Protein AF-A0AAD6VLK0-F1 (afdb_monomer_lite)

Structure (mmCIF, N/CA/C/O backbone):
data_AF-A0AAD6VLK0-F1
#
_entry.id   AF-A0AAD6VLK0-F1
#
loop_
_atom_site.group_PDB
_atom_site.id
_atom_site.type_symbol
_atom_site.label_atom_id
_atom_site.label_alt_id
_atom_site.label_comp_id
_atom_site.label_asym_id
_atom_site.label_entity_id
_atom_site.label_seq_id
_atom_site.pdbx_PDB_ins_code
_atom_site.Cartn_x
_atom_site.Cartn_y
_atom_site.Cartn_z
_atom_site.occupancy
_atom_site.B_iso_or_equiv
_atom_site.auth_seq_id
_atom_site.auth_comp_id
_atom_site.auth_asym_id
_atom_site.auth_atom_id
_atom_site.pdbx_PDB_model_num
ATOM 1 N N . ASP A 1 1 ? -0.299 6.971 1.013 1.00 59.19 1 ASP A N 1
ATOM 2 C CA . ASP A 1 1 ? -1.157 6.509 -0.085 1.00 59.19 1 ASP A CA 1
ATOM 3 C C . ASP A 1 1 ? -1.506 5.045 0.160 1.00 59.19 1 ASP A C 1
ATOM 5 O O . ASP A 1 1 ? -0.598 4.262 0.417 1.00 59.19 1 ASP A O 1
ATOM 9 N N . VAL A 1 2 ? -2.797 4.716 0.230 1.00 64.12 2 VAL A N 1
ATOM 10 C CA . VAL A 1 2 ? -3.301 3.366 0.580 1.00 64.12 2 VAL A CA 1
ATOM 11 C C . VAL A 1 2 ? -4.535 3.027 -0.259 1.00 64.12 2 VAL A C 1
ATOM 13 O O . VAL A 1 2 ? -4.666 1.903 -0.732 1.00 64.12 2 VAL A O 1
ATOM 16 N N . GLY A 1 3 ? -5.416 4.009 -0.479 1.00 61.22 3 GLY A N 1
ATOM 17 C CA . GLY A 1 3 ? -6.539 3.908 -1.407 1.00 61.22 3 GLY A CA 1
ATOM 18 C C . GLY A 1 3 ? -6.078 4.263 -2.815 1.00 61.22 3 GLY A C 1
ATOM 19 O O . GLY A 1 3 ? -5.785 5.419 -3.090 1.00 61.22 3 GLY A O 1
ATOM 20 N N . GLY A 1 4 ? -5.966 3.268 -3.693 1.00 69.12 4 GLY A N 1
ATOM 21 C CA . GLY A 1 4 ? -5.560 3.497 -5.079 1.00 69.12 4 GLY A CA 1
ATOM 22 C C . GLY A 1 4 ? -6.490 4.442 -5.848 1.00 69.12 4 GLY A C 1
ATOM 23 O O . GLY A 1 4 ? -7.633 4.655 -5.458 1.00 69.12 4 GLY A O 1
ATOM 24 N N . GLY A 1 5 ? -6.001 4.981 -6.971 1.00 68.81 5 GLY A N 1
ATOM 25 C CA . GLY A 1 5 ? -6.815 5.763 -7.919 1.00 68.81 5 GLY A CA 1
ATOM 26 C C . GLY A 1 5 ? -6.301 7.170 -8.242 1.00 68.81 5 GLY A C 1
ATOM 27 O O . GLY A 1 5 ? -6.804 7.790 -9.167 1.00 68.81 5 GLY A O 1
ATOM 28 N N . SER A 1 6 ? -5.273 7.647 -7.538 1.00 73.56 6 SER A N 1
ATOM 29 C CA . SER A 1 6 ? -4.675 8.987 -7.715 1.00 73.56 6 SER A CA 1
ATOM 30 C C . SER A 1 6 ? -3.600 9.048 -8.826 1.00 73.56 6 SER A C 1
ATOM 32 O O . SER A 1 6 ? -2.875 10.030 -8.962 1.00 73.56 6 SER A O 1
ATOM 34 N N . ILE A 1 7 ? -3.421 7.964 -9.594 1.00 78.50 7 ILE A N 1
ATOM 35 C CA . ILE A 1 7 ? -2.298 7.764 -10.530 1.00 78.50 7 ILE A CA 1
ATOM 36 C C . ILE A 1 7 ? -2.826 7.269 -11.880 1.00 78.50 7 ILE A C 1
ATOM 38 O O . ILE A 1 7 ? -3.752 6.460 -11.925 1.00 78.50 7 ILE A O 1
ATOM 42 N N . ALA A 1 8 ? -2.224 7.735 -12.978 1.00 79.81 8 ALA A N 1
ATOM 43 C CA . ALA A 1 8 ? -2.592 7.330 -14.332 1.00 79.81 8 ALA A CA 1
ATOM 44 C C . ALA A 1 8 ? -2.345 5.829 -14.578 1.00 79.81 8 ALA A C 1
ATOM 46 O O . ALA A 1 8 ? -1.365 5.250 -14.102 1.00 79.81 8 ALA A O 1
ATOM 47 N N . ASN A 1 9 ? -3.231 5.193 -15.350 1.00 78.50 9 ASN A N 1
ATOM 48 C CA . ASN A 1 9 ? -3.216 3.741 -15.581 1.00 78.50 9 ASN A CA 1
ATOM 49 C C . ASN A 1 9 ? -1.932 3.225 -16.260 1.00 78.50 9 ASN A C 1
ATOM 51 O O . ASN A 1 9 ? -1.599 2.050 -16.129 1.00 78.50 9 ASN A O 1
ATOM 55 N N . ASP A 1 10 ? -1.216 4.088 -16.978 1.00 80.38 10 ASP A N 1
ATOM 56 C CA . ASP A 1 10 ? 0.037 3.798 -17.683 1.00 80.38 10 ASP A CA 1
ATOM 57 C C . ASP A 1 10 ? 1.284 3.870 -16.782 1.00 80.38 10 ASP A C 1
ATOM 59 O O . ASP A 1 10 ? 2.387 3.499 -17.197 1.00 80.38 10 ASP A O 1
ATOM 63 N N . THR A 1 11 ? 1.128 4.306 -15.529 1.00 83.06 11 THR A N 1
ATOM 64 C CA . THR A 1 11 ? 2.259 4.484 -14.619 1.00 83.06 11 THR A CA 1
ATOM 65 C C . THR A 1 11 ? 2.869 3.131 -14.256 1.00 83.06 11 THR A C 1
ATOM 67 O O . THR A 1 11 ? 2.203 2.217 -13.758 1.00 83.06 11 THR A O 1
ATOM 70 N N . ARG A 1 12 ? 4.182 2.989 -14.476 1.00 83.31 12 ARG A N 1
ATOM 71 C CA . ARG A 1 12 ? 4.892 1.722 -14.241 1.00 83.31 12 ARG A CA 1
ATOM 72 C C . ARG A 1 12 ? 5.033 1.343 -12.776 1.00 83.31 12 ARG A C 1
ATOM 74 O O . ARG A 1 12 ? 5.060 0.146 -12.516 1.00 83.31 12 ARG A O 1
ATOM 81 N N . TYR A 1 13 ? 5.108 2.305 -11.860 1.00 87.62 13 TYR A N 1
ATOM 82 C CA . TYR A 1 13 ? 5.289 2.065 -10.428 1.00 87.62 13 TYR A CA 1
ATOM 83 C C . TYR A 1 13 ? 4.405 3.000 -9.605 1.00 87.62 13 TYR A C 1
ATOM 85 O O . TYR A 1 13 ? 4.241 4.167 -9.944 1.00 87.62 13 TYR A O 1
ATOM 93 N N . SER A 1 14 ? 3.806 2.485 -8.540 1.00 88.44 14 SER A N 1
ATOM 94 C CA . SER A 1 14 ? 2.866 3.216 -7.700 1.00 88.44 14 SER A CA 1
ATOM 95 C C . SER A 1 14 ? 2.881 2.678 -6.277 1.00 88.44 14 SER A C 1
ATOM 97 O O . SER A 1 14 ? 2.787 1.469 -6.061 1.00 88.44 14 SER A O 1
ATOM 99 N N . LEU A 1 15 ? 2.879 3.592 -5.302 1.00 88.00 15 LEU A N 1
ATOM 100 C CA . LEU A 1 15 ? 2.797 3.256 -3.878 1.00 88.00 15 LEU A CA 1
ATOM 101 C C . LEU A 1 15 ? 1.581 2.394 -3.538 1.00 88.00 15 LEU A C 1
ATOM 103 O O . LEU A 1 15 ? 1.663 1.539 -2.663 1.00 88.00 15 LEU A O 1
ATOM 107 N N . THR A 1 16 ? 0.480 2.574 -4.265 1.00 86.88 16 THR A N 1
ATOM 108 C CA . THR A 1 16 ? -0.787 1.849 -4.078 1.00 86.88 16 THR A CA 1
ATOM 109 C C . THR A 1 16 ? -0.667 0.354 -4.383 1.00 86.88 16 THR A C 1
ATOM 111 O O . THR A 1 16 ? -1.455 -0.453 -3.889 1.00 86.88 16 THR A O 1
ATOM 114 N N . ARG A 1 17 ? 0.349 -0.052 -5.154 1.00 88.31 17 ARG A N 1
ATOM 115 C CA . ARG A 1 17 ? 0.564 -1.459 -5.508 1.00 88.31 17 ARG A C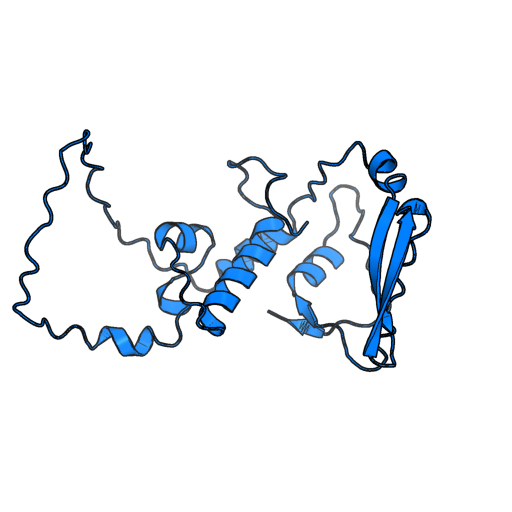A 1
ATOM 116 C C . ARG A 1 17 ? 1.147 -2.277 -4.364 1.00 88.31 17 ARG A C 1
ATOM 118 O O . ARG A 1 17 ? 0.912 -3.480 -4.324 1.00 88.31 17 ARG A O 1
ATOM 125 N N . ILE A 1 18 ? 1.849 -1.642 -3.425 1.00 89.69 18 ILE A N 1
ATOM 126 C CA . ILE A 1 18 ? 2.388 -2.304 -2.231 1.00 89.69 18 ILE A CA 1
ATOM 127 C C . ILE A 1 18 ? 1.251 -2.865 -1.356 1.00 89.69 18 ILE A C 1
ATOM 129 O O . ILE A 1 18 ? 1.207 -4.084 -1.172 1.00 89.69 18 ILE A O 1
ATOM 133 N N . PRO A 1 19 ? 0.294 -2.050 -0.853 1.00 88.81 19 PRO A N 1
ATOM 134 C CA . PRO A 1 19 ? -0.807 -2.573 -0.052 1.00 88.81 19 PRO A CA 1
ATOM 135 C C . PRO A 1 19 ? -1.715 -3.499 -0.867 1.00 88.81 19 PRO A C 1
ATOM 137 O O . PRO A 1 19 ? -2.233 -4.461 -0.312 1.00 88.81 19 PRO A O 1
ATOM 140 N N . LEU A 1 20 ? -1.854 -3.286 -2.181 1.00 89.62 20 LEU A N 1
ATOM 141 C CA . LEU A 1 20 ? -2.594 -4.203 -3.050 1.00 89.62 20 LEU A CA 1
ATOM 142 C C . LEU A 1 20 ? -1.953 -5.600 -3.091 1.00 89.62 20 LEU A C 1
ATOM 144 O O . LEU A 1 20 ? -2.645 -6.599 -2.903 1.00 89.62 20 LEU A O 1
ATOM 148 N N . ARG A 1 21 ? -0.632 -5.691 -3.303 1.00 88.75 21 ARG A N 1
ATOM 149 C CA . ARG A 1 21 ? 0.098 -6.972 -3.285 1.00 88.75 21 ARG A CA 1
ATOM 150 C C . ARG A 1 21 ? -0.013 -7.674 -1.938 1.00 88.75 21 ARG A C 1
ATOM 152 O O . ARG A 1 21 ? -0.116 -8.901 -1.911 1.00 88.75 21 ARG A O 1
ATOM 159 N N . TRP A 1 22 ? 0.025 -6.909 -0.851 1.00 88.06 22 TRP A N 1
ATOM 160 C CA . TRP A 1 22 ? -0.139 -7.436 0.498 1.00 88.06 22 TRP A CA 1
ATOM 161 C C . TRP A 1 22 ? -1.561 -7.962 0.727 1.00 88.06 22 TRP A C 1
ATOM 163 O O . TRP A 1 22 ? -1.731 -9.117 1.100 1.00 88.06 22 TRP A O 1
ATOM 173 N N . MET A 1 23 ? -2.586 -7.178 0.389 1.00 90.12 23 MET A N 1
ATOM 174 C CA . MET A 1 23 ? -3.992 -7.574 0.509 1.00 90.12 23 MET A CA 1
ATOM 175 C C . MET A 1 23 ? -4.284 -8.870 -0.252 1.00 90.12 23 MET A C 1
ATOM 177 O O . MET A 1 23 ? -4.923 -9.765 0.287 1.00 90.12 23 MET A O 1
ATOM 181 N N . VAL A 1 24 ? -3.778 -9.001 -1.482 1.00 89.38 24 VAL A N 1
ATOM 182 C CA . VAL A 1 24 ? -3.952 -10.222 -2.281 1.00 89.38 24 VAL A CA 1
ATOM 183 C C . VAL A 1 24 ? -3.366 -11.441 -1.560 1.00 89.38 24 VAL A C 1
ATOM 185 O O . VAL A 1 24 ? -4.030 -12.471 -1.493 1.00 89.38 24 VAL A O 1
ATOM 188 N N . ARG A 1 25 ? -2.166 -11.333 -0.967 1.00 86.19 25 ARG A N 1
ATOM 189 C CA . ARG A 1 25 ? -1.590 -12.416 -0.147 1.00 86.19 25 ARG A CA 1
ATOM 190 C C . ARG A 1 25 ? -2.489 -12.767 1.032 1.00 86.19 25 ARG A C 1
ATOM 192 O O . ARG A 1 25 ? -2.717 -13.945 1.280 1.00 86.19 25 ARG A O 1
ATOM 199 N N . GLU A 1 26 ? -2.984 -11.765 1.748 1.00 87.62 26 GLU A N 1
ATOM 200 C CA . GLU A 1 26 ? -3.838 -11.992 2.913 1.00 87.62 26 GLU A CA 1
ATOM 201 C C . GLU A 1 26 ? -5.172 -12.637 2.527 1.00 87.62 26 GLU A C 1
ATOM 203 O O . GLU A 1 26 ? -5.633 -13.521 3.240 1.00 87.62 26 GLU A O 1
ATOM 208 N N . CYS A 1 27 ? -5.745 -12.314 1.362 1.00 89.56 27 CYS A N 1
ATOM 209 C CA . CYS A 1 27 ? -6.922 -13.018 0.848 1.00 89.56 27 CYS A CA 1
ATOM 210 C C . CYS A 1 27 ? -6.666 -14.521 0.648 1.00 89.56 27 CYS A C 1
ATOM 212 O O . CYS A 1 27 ? -7.522 -15.333 0.992 1.00 89.56 27 CYS A O 1
ATOM 214 N N . PHE A 1 28 ? -5.489 -14.897 0.135 1.00 86.81 28 PHE A N 1
ATOM 215 C CA . PHE A 1 28 ? -5.117 -16.307 -0.016 1.00 86.81 28 PHE A CA 1
ATOM 216 C C . PHE A 1 28 ? -4.812 -16.986 1.324 1.00 86.81 28 PHE A C 1
ATOM 218 O O . PHE A 1 28 ? -5.203 -18.134 1.520 1.00 86.81 28 PHE A O 1
ATOM 225 N N . LYS A 1 29 ? -4.146 -16.295 2.260 1.00 85.38 29 LYS A N 1
ATOM 226 C CA . LYS A 1 29 ? -3.853 -16.832 3.603 1.00 85.38 29 LYS A CA 1
ATOM 227 C C . LYS A 1 29 ? -5.113 -17.032 4.444 1.00 85.38 29 LYS A C 1
ATOM 229 O O . LYS A 1 29 ? -5.193 -18.004 5.185 1.00 85.38 29 LYS A O 1
ATOM 234 N N . ALA A 1 30 ? -6.069 -16.113 4.338 1.00 87.25 30 ALA A N 1
ATOM 235 C CA . ALA A 1 30 ? -7.330 -16.145 5.073 1.00 87.25 30 ALA A CA 1
ATOM 236 C C . ALA A 1 30 ? -8.424 -16.972 4.373 1.00 87.25 30 ALA A C 1
ATOM 238 O O . ALA A 1 30 ? -9.552 -16.991 4.856 1.00 87.25 30 ALA A O 1
ATOM 239 N N . ASP A 1 31 ? -8.102 -17.620 3.246 1.00 85.19 31 ASP A N 1
ATOM 240 C CA . ASP A 1 31 ? -9.015 -18.436 2.436 1.00 85.19 31 ASP A CA 1
ATOM 241 C C . ASP A 1 31 ? -10.374 -17.758 2.184 1.00 85.19 31 ASP A C 1
ATOM 243 O O . ASP A 1 31 ? -11.448 -18.307 2.423 1.00 85.19 31 ASP A O 1
ATOM 247 N N . THR A 1 32 ? -10.339 -16.505 1.719 1.00 87.25 32 THR A N 1
ATOM 248 C CA . THR A 1 32 ? -11.554 -15.683 1.578 1.00 87.25 32 THR A CA 1
ATOM 249 C C . THR A 1 32 ? -12.475 -16.124 0.435 1.00 87.25 32 THR A C 1
ATOM 251 O O . THR A 1 32 ? -13.560 -15.566 0.276 1.00 87.25 32 THR A O 1
ATOM 254 N N . GLY A 1 33 ? -12.046 -17.073 -0.404 1.00 86.50 33 GLY A N 1
ATOM 255 C CA . GLY A 1 33 ? -12.774 -17.515 -1.599 1.00 86.50 33 GLY A CA 1
ATOM 256 C C . GLY A 1 33 ? -12.807 -16.494 -2.747 1.00 86.50 33 GLY A C 1
ATOM 257 O O . GLY A 1 33 ? -13.486 -16.720 -3.749 1.00 86.50 33 GLY A O 1
ATOM 258 N N . ILE A 1 34 ? -12.085 -15.372 -2.635 1.00 87.38 34 ILE A N 1
ATOM 259 C CA . ILE A 1 34 ? -12.006 -14.358 -3.694 1.00 87.38 34 ILE A CA 1
ATOM 260 C C . ILE A 1 34 ? -11.175 -14.902 -4.861 1.00 87.38 34 ILE A C 1
ATOM 262 O O . ILE A 1 34 ? -10.017 -15.286 -4.700 1.00 87.38 34 ILE A O 1
ATOM 266 N N . MET A 1 35 ? -11.757 -14.892 -6.060 1.00 86.69 35 MET A N 1
ATOM 267 C CA . MET A 1 35 ? -11.079 -15.311 -7.285 1.00 86.69 35 MET A CA 1
ATOM 268 C C . MET A 1 35 ? -10.373 -14.124 -7.946 1.00 86.69 35 MET A C 1
ATOM 270 O O . MET A 1 35 ? -10.982 -13.081 -8.183 1.00 86.69 35 MET A O 1
ATOM 274 N N . PHE A 1 36 ? -9.099 -14.300 -8.294 1.00 87.38 36 PHE A N 1
ATOM 275 C CA . PHE A 1 36 ? -8.294 -13.291 -8.983 1.00 87.38 36 PHE A CA 1
ATOM 276 C C . PHE A 1 36 ? -7.975 -13.718 -10.416 1.00 87.38 36 PHE A C 1
ATOM 278 O O . PHE A 1 36 ? -7.770 -14.898 -10.700 1.00 87.38 36 PHE A O 1
ATOM 285 N N . ASP A 1 37 ? -7.884 -12.742 -11.319 1.00 87.75 37 ASP A N 1
ATOM 286 C CA . ASP A 1 37 ? -7.388 -12.967 -12.676 1.00 87.75 37 ASP A CA 1
ATOM 287 C C . ASP A 1 37 ? -5.886 -13.295 -12.634 1.00 87.75 37 ASP A C 1
ATOM 289 O O . ASP A 1 37 ? -5.057 -12.448 -12.280 1.00 87.75 37 ASP A O 1
ATOM 293 N N . ALA A 1 38 ? -5.536 -14.527 -13.014 1.00 83.75 38 ALA A N 1
ATOM 294 C CA . ALA A 1 38 ? -4.162 -15.018 -13.029 1.00 83.75 38 ALA A CA 1
ATOM 295 C C . ALA A 1 38 ? -3.232 -14.140 -13.878 1.00 83.75 38 ALA A C 1
ATOM 297 O O . A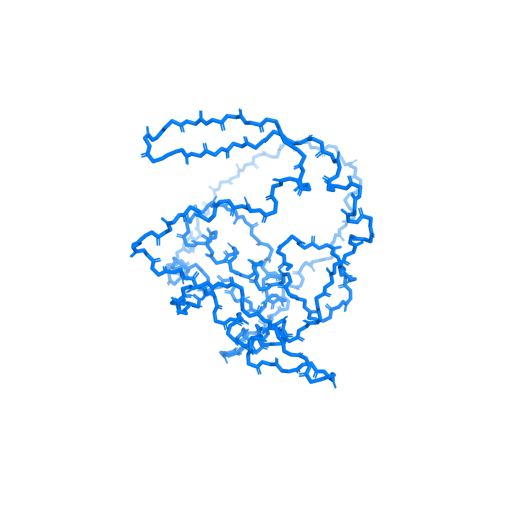LA A 1 38 ? -2.093 -13.892 -13.480 1.00 83.75 38 ALA A O 1
ATOM 298 N N . ALA A 1 39 ? -3.711 -13.605 -15.008 1.00 84.06 39 ALA A N 1
ATOM 299 C CA . ALA A 1 39 ? -2.896 -12.755 -15.872 1.00 84.06 39 ALA A CA 1
ATOM 300 C C . ALA A 1 39 ? -2.481 -11.460 -15.158 1.00 84.06 39 ALA A C 1
ATOM 302 O O . ALA A 1 39 ? -1.329 -11.031 -15.270 1.00 84.06 39 ALA A O 1
ATOM 303 N N . ARG A 1 40 ? -3.390 -10.879 -14.367 1.00 84.56 40 ARG A N 1
ATOM 304 C CA . ARG A 1 40 ? -3.140 -9.659 -13.584 1.00 84.56 40 ARG A CA 1
ATOM 305 C C . ARG A 1 40 ? -2.261 -9.910 -12.360 1.00 84.56 40 ARG A C 1
ATOM 307 O O . ARG A 1 40 ? -1.513 -9.022 -11.953 1.00 84.56 40 ARG A O 1
ATOM 314 N N . LEU A 1 41 ? -2.288 -11.116 -11.791 1.00 84.88 41 LEU A N 1
ATOM 315 C CA . LEU A 1 41 ? -1.374 -11.489 -10.706 1.00 84.88 41 LEU A CA 1
ATOM 316 C C . LEU A 1 41 ? 0.091 -11.460 -11.166 1.00 84.88 41 LEU A C 1
ATOM 318 O O . LEU A 1 41 ? 0.939 -10.898 -10.468 1.00 84.88 41 LEU A O 1
ATOM 322 N N . PHE A 1 42 ? 0.384 -11.946 -12.374 1.00 83.12 42 PHE A N 1
ATOM 323 C CA . PHE A 1 42 ? 1.738 -11.866 -12.934 1.00 83.12 42 PHE A CA 1
ATOM 324 C C . PHE A 1 42 ? 2.220 -10.420 -13.110 1.00 83.12 42 PHE A C 1
ATOM 326 O O . PHE A 1 42 ? 3.379 -10.100 -12.825 1.00 83.12 42 PHE A O 1
ATOM 333 N N . GLU A 1 43 ? 1.329 -9.510 -13.507 1.00 81.75 43 GLU A N 1
ATOM 334 C CA . GLU A 1 43 ? 1.640 -8.078 -13.619 1.00 81.75 43 GLU A CA 1
ATOM 335 C C . GLU A 1 43 ? 2.002 -7.474 -12.259 1.00 81.75 43 GLU A C 1
ATOM 337 O O . GLU A 1 43 ? 2.988 -6.738 -12.145 1.00 81.75 43 GLU A O 1
ATOM 342 N N . LEU A 1 44 ? 1.318 -7.904 -11.197 1.00 80.31 44 LEU A N 1
ATOM 343 C CA . LEU A 1 44 ? 1.670 -7.580 -9.814 1.00 80.31 44 LEU A CA 1
ATOM 344 C C . LEU A 1 44 ? 2.963 -8.264 -9.334 1.00 80.31 44 LEU A C 1
ATOM 346 O O . LEU A 1 44 ? 3.428 -7.968 -8.241 1.00 80.31 44 LEU A O 1
ATOM 350 N N . GLY A 1 45 ? 3.597 -9.124 -10.136 1.00 78.94 45 GLY A N 1
ATOM 351 C CA . GLY A 1 45 ? 4.805 -9.861 -9.747 1.00 78.94 45 GLY A CA 1
ATOM 352 C C . GLY A 1 45 ? 4.514 -11.065 -8.861 1.00 78.94 45 GLY A C 1
ATOM 353 O O . GLY A 1 45 ? 5.366 -11.455 -8.071 1.00 78.94 45 GLY A O 1
ATOM 354 N N . ARG A 1 46 ? 3.308 -11.629 -8.973 1.00 77.31 46 ARG A N 1
ATOM 355 C CA . ARG A 1 46 ? 2.871 -12.817 -8.245 1.00 77.31 46 ARG A CA 1
ATOM 356 C C . ARG A 1 46 ? 2.651 -13.987 -9.181 1.00 77.31 46 ARG A C 1
ATOM 358 O O . ARG A 1 46 ? 1.979 -13.842 -10.196 1.00 77.31 46 ARG A O 1
ATOM 365 N N . ASP A 1 47 ? 3.153 -15.149 -8.783 1.00 80.81 47 ASP A N 1
ATOM 366 C CA . ASP A 1 47 ? 2.778 -16.412 -9.404 1.00 80.81 47 ASP A CA 1
ATOM 367 C C . ASP A 1 47 ? 1.577 -17.009 -8.643 1.00 80.81 47 ASP A C 1
ATOM 369 O O . ASP A 1 47 ? 1.716 -17.295 -7.445 1.00 80.81 47 ASP A O 1
ATOM 373 N N . PRO A 1 48 ? 0.408 -17.208 -9.286 1.00 77.19 48 PRO A N 1
ATOM 374 C CA . PRO A 1 48 ? -0.746 -17.853 -8.656 1.00 77.19 48 PRO A CA 1
ATOM 375 C C . PRO A 1 48 ? -0.415 -19.233 -8.070 1.00 77.19 48 PRO A C 1
ATOM 377 O O . PRO A 1 48 ? -0.992 -19.611 -7.051 1.00 77.19 48 PRO A O 1
ATOM 380 N N . ALA A 1 49 ? 0.545 -19.961 -8.652 1.00 71.19 49 ALA A N 1
ATOM 381 C CA . ALA A 1 49 ? 0.955 -21.275 -8.159 1.00 71.19 49 ALA A CA 1
ATOM 382 C C . ALA A 1 49 ? 1.694 -21.212 -6.809 1.00 71.19 49 ALA A C 1
ATOM 384 O O . ALA A 1 49 ? 1.673 -22.180 -6.055 1.00 71.19 49 ALA A O 1
ATOM 385 N N . THR A 1 50 ? 2.320 -20.074 -6.488 1.00 72.44 50 THR A N 1
ATOM 386 C CA . THR A 1 50 ? 3.055 -19.864 -5.224 1.00 72.44 50 THR A CA 1
ATOM 387 C C . THR A 1 50 ? 2.198 -19.271 -4.108 1.00 72.44 50 THR A C 1
ATOM 389 O O . THR A 1 50 ? 2.571 -19.341 -2.941 1.00 72.44 50 THR A O 1
ATOM 392 N N . LEU A 1 51 ? 1.057 -18.669 -4.455 1.00 73.56 51 LEU A N 1
ATOM 393 C CA . LEU A 1 51 ? 0.189 -17.956 -3.515 1.00 73.56 51 LEU A CA 1
ATOM 394 C C . LEU A 1 51 ? -0.743 -18.879 -2.727 1.00 73.56 51 LEU A C 1
ATOM 396 O O . LEU A 1 51 ? -1.073 -18.576 -1.583 1.00 73.56 51 LEU A O 1
ATOM 400 N N . HIS A 1 52 ? -1.156 -19.999 -3.317 1.00 65.75 52 HIS A N 1
ATOM 401 C CA . HIS A 1 52 ? -1.975 -20.985 -2.628 1.00 65.75 52 HIS A CA 1
ATOM 402 C C . HIS A 1 52 ? -1.092 -22.047 -1.962 1.00 65.75 52 HIS A C 1
A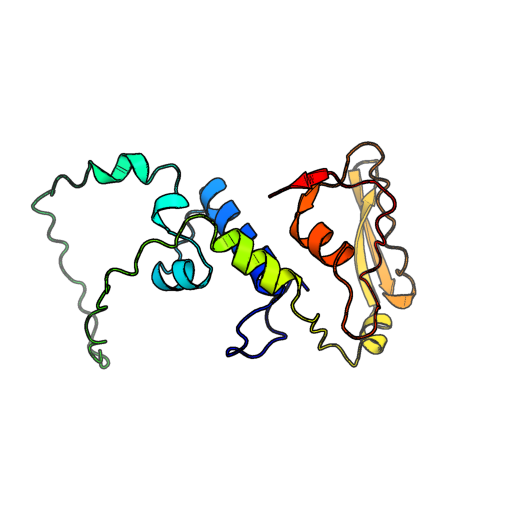TOM 404 O O . HIS A 1 52 ? -0.493 -22.854 -2.678 1.00 65.75 52 HIS A O 1
ATOM 410 N N . PRO A 1 53 ? -1.083 -22.164 -0.620 1.00 57.69 53 PRO A N 1
ATOM 411 C CA . PRO A 1 53 ? -0.392 -23.266 0.054 1.00 57.69 53 PRO A CA 1
ATOM 412 C C . PRO A 1 53 ? -0.932 -24.645 -0.380 1.00 57.69 53 PRO A C 1
ATOM 414 O O . PRO A 1 53 ? -0.203 -25.631 -0.377 1.00 57.69 53 PRO A O 1
ATOM 417 N N . ALA A 1 54 ? -2.186 -24.711 -0.845 1.00 52.00 54 ALA A N 1
ATOM 418 C CA . ALA A 1 54 ? -2.824 -25.929 -1.342 1.00 52.00 54 ALA A CA 1
ATOM 419 C C . ALA A 1 54 ? -2.495 -26.290 -2.809 1.00 52.00 54 ALA A C 1
ATOM 421 O O . ALA A 1 54 ? -2.726 -27.429 -3.219 1.00 52.00 54 ALA A O 1
ATOM 422 N N . ALA A 1 55 ? -1.948 -25.372 -3.618 1.00 47.88 55 ALA A N 1
ATOM 423 C CA . ALA A 1 55 ? -1.687 -25.641 -5.040 1.00 47.88 55 ALA A CA 1
ATOM 424 C C . ALA A 1 55 ? -0.578 -26.688 -5.258 1.00 47.88 55 ALA A C 1
ATOM 426 O O . ALA A 1 55 ? -0.596 -27.395 -6.266 1.00 47.88 55 ALA A O 1
ATOM 427 N N . ALA A 1 56 ? 0.313 -26.877 -4.277 1.00 44.44 56 ALA A N 1
ATOM 428 C CA . ALA A 1 56 ? 1.294 -27.964 -4.281 1.00 44.44 56 ALA A CA 1
ATOM 429 C C . ALA A 1 56 ? 0.647 -29.365 -4.199 1.00 44.44 56 ALA A C 1
ATOM 431 O O . ALA A 1 56 ? 1.238 -30.340 -4.655 1.00 44.44 56 ALA A O 1
ATOM 432 N N . HIS A 1 57 ? -0.582 -29.478 -3.679 1.00 40.09 57 HIS A N 1
ATOM 433 C CA . HIS A 1 57 ? -1.289 -30.756 -3.537 1.00 40.09 57 HIS A CA 1
ATOM 434 C C . HIS A 1 57 ? -2.287 -31.042 -4.673 1.00 40.09 57 HIS A C 1
ATOM 436 O O . HIS A 1 57 ? -2.631 -32.201 -4.915 1.00 40.09 57 HIS A O 1
ATOM 442 N N . THR A 1 58 ? -2.724 -30.022 -5.419 1.00 41.78 58 THR A N 1
ATOM 443 C CA . THR A 1 58 ? -3.750 -30.176 -6.472 1.00 41.78 58 THR A CA 1
ATOM 444 C C . THR A 1 58 ? -3.167 -30.415 -7.870 1.00 41.78 58 THR A C 1
ATOM 446 O O . THR A 1 58 ? -3.900 -30.799 -8.779 1.00 41.78 58 THR A O 1
ATOM 449 N N . ALA A 1 59 ? -1.844 -30.334 -8.050 1.00 39.75 59 ALA A N 1
ATOM 450 C CA . ALA A 1 59 ? -1.191 -30.760 -9.296 1.00 39.75 59 ALA A CA 1
ATOM 451 C C . ALA A 1 59 ? -1.315 -32.281 -9.571 1.00 39.75 59 ALA A C 1
ATOM 453 O O . ALA A 1 59 ? -0.986 -32.739 -10.661 1.00 39.75 59 ALA A O 1
ATOM 454 N N . GLY A 1 60 ? -1.824 -33.068 -8.611 1.00 39.34 60 GLY A N 1
ATOM 455 C CA . GLY A 1 60 ? -1.984 -34.523 -8.722 1.00 39.34 60 GLY A CA 1
ATOM 456 C C . GLY A 1 60 ? -3.421 -35.058 -8.715 1.00 39.34 60 GLY A C 1
ATOM 457 O O . GLY A 1 60 ? -3.596 -36.270 -8.586 1.00 39.34 60 GLY A O 1
ATOM 458 N N . ARG A 1 61 ? -4.473 -34.224 -8.807 1.00 37.09 61 ARG A N 1
ATOM 459 C CA . ARG A 1 61 ? -5.857 -34.724 -8.643 1.00 37.09 61 ARG A CA 1
ATOM 460 C C . ARG A 1 61 ? -6.904 -34.145 -9.593 1.00 37.09 61 ARG A C 1
ATOM 462 O O . ARG A 1 61 ? -8.048 -33.946 -9.210 1.00 37.09 61 ARG A O 1
ATOM 469 N N . HIS A 1 62 ? -6.576 -34.030 -10.875 1.00 39.84 62 HIS A N 1
ATOM 470 C CA . HIS A 1 62 ? -7.606 -34.110 -11.914 1.00 39.84 62 HIS A CA 1
ATOM 471 C C . HIS A 1 62 ? -7.707 -35.552 -12.426 1.00 39.84 62 HIS A C 1
ATOM 473 O O . HIS A 1 62 ? -7.256 -35.884 -13.518 1.00 39.84 62 HIS A O 1
ATOM 479 N N . ARG A 1 63 ? -8.333 -36.436 -11.630 1.00 37.66 63 ARG A N 1
ATOM 480 C CA . ARG A 1 63 ? -8.985 -37.613 -12.220 1.00 37.66 63 ARG A CA 1
ATOM 481 C C . ARG A 1 63 ? -10.155 -37.080 -13.032 1.00 37.66 63 ARG A C 1
ATOM 483 O O . ARG A 1 63 ? -11.104 -36.542 -12.470 1.00 37.66 63 ARG A O 1
ATOM 490 N N . ALA A 1 64 ? -10.052 -37.206 -14.349 1.00 37.84 64 ALA A N 1
ATOM 491 C CA . ALA A 1 64 ? -11.139 -36.954 -15.274 1.00 37.84 64 ALA A CA 1
ATOM 492 C C . ALA A 1 64 ? -12.356 -37.803 -14.873 1.00 37.84 64 ALA A C 1
ATOM 494 O O . ALA A 1 64 ? -12.440 -38.985 -15.204 1.00 37.84 64 ALA A O 1
ATOM 495 N N . HIS A 1 65 ? -13.311 -37.208 -14.160 1.00 35.81 65 HIS A N 1
ATOM 496 C CA . HIS A 1 65 ? -14.646 -37.774 -14.078 1.00 35.81 65 HIS A CA 1
ATOM 497 C C . HIS A 1 65 ? -15.332 -37.508 -15.416 1.00 35.81 65 HIS A C 1
ATOM 499 O O . HIS A 1 65 ? -15.881 -36.439 -15.676 1.00 35.81 65 HIS A O 1
ATOM 505 N N . ARG A 1 66 ? -15.241 -38.512 -16.295 1.00 42.78 66 ARG A N 1
ATOM 506 C CA . ARG A 1 66 ? -16.157 -38.686 -17.420 1.00 42.78 66 ARG A CA 1
ATOM 507 C C . ARG A 1 66 ? -17.590 -38.612 -16.890 1.00 42.78 66 ARG A C 1
ATOM 509 O O . ARG A 1 66 ? -17.972 -39.413 -16.046 1.00 42.78 66 ARG A O 1
ATOM 516 N N . GLY A 1 67 ? -18.368 -37.702 -17.467 1.00 45.28 67 GLY A N 1
ATOM 517 C CA . GLY A 1 67 ? -19.821 -37.807 -17.526 1.00 45.28 67 GLY A CA 1
ATOM 518 C C . GLY A 1 67 ? -20.585 -37.151 -16.385 1.00 45.28 67 GLY A C 1
ATOM 519 O O . GLY A 1 67 ? -21.112 -37.851 -15.537 1.00 45.28 67 GLY A O 1
ATOM 520 N N . LEU A 1 68 ? -20.780 -35.833 -16.459 1.00 37.66 68 LEU A N 1
ATOM 521 C CA . LEU A 1 68 ? -22.032 -35.208 -16.025 1.00 37.66 68 LEU A CA 1
ATOM 522 C C . LEU A 1 68 ? -22.423 -34.130 -17.043 1.00 37.66 68 LEU A C 1
ATOM 524 O O . LEU A 1 68 ? -21.901 -33.019 -17.071 1.00 37.66 68 LEU A O 1
ATOM 528 N N . CYS A 1 69 ? -23.330 -34.527 -17.932 1.00 38.22 69 CYS A N 1
ATOM 529 C CA . CYS A 1 69 ? -24.077 -33.660 -18.827 1.00 38.22 69 CYS A CA 1
ATOM 530 C C . CYS A 1 69 ? -25.031 -32.806 -17.983 1.00 38.22 69 CYS A C 1
ATOM 532 O O . CYS A 1 69 ? -26.035 -33.314 -17.487 1.00 38.22 69 CYS A O 1
ATOM 534 N N . MET A 1 70 ? -24.737 -31.514 -17.823 1.00 33.94 70 MET A N 1
ATOM 535 C CA . MET A 1 70 ? -25.757 -30.549 -17.421 1.00 33.94 70 MET A CA 1
ATOM 536 C C . MET A 1 70 ? -26.400 -29.969 -18.677 1.00 33.94 70 MET A C 1
ATOM 538 O O . MET A 1 70 ? -25.754 -29.328 -19.508 1.00 33.94 70 MET A O 1
ATOM 542 N N . LYS A 1 71 ? -27.695 -30.253 -18.822 1.00 32.34 71 LYS A N 1
ATOM 543 C CA . LYS A 1 71 ? -28.561 -29.704 -19.861 1.00 32.34 71 LYS A CA 1
ATOM 544 C C . LYS A 1 71 ? -28.523 -28.172 -19.800 1.00 32.34 71 LYS A C 1
ATOM 546 O O . LYS A 1 71 ? -28.672 -27.581 -18.735 1.00 32.34 71 LYS A O 1
ATOM 551 N N . ARG A 1 72 ? -28.316 -27.550 -20.962 1.00 37.22 72 ARG A N 1
ATOM 552 C CA . ARG A 1 72 ? -28.283 -26.093 -21.164 1.00 37.22 72 ARG A CA 1
ATOM 553 C C . ARG A 1 72 ? -29.596 -25.442 -20.701 1.00 37.22 72 ARG A C 1
ATOM 555 O O . ARG A 1 72 ? -30.647 -25.921 -21.129 1.00 37.22 72 ARG A O 1
ATOM 562 N N . PRO A 1 73 ? -29.584 -24.303 -19.990 1.00 37.66 73 PRO A N 1
ATOM 563 C CA . PRO A 1 73 ? -30.664 -23.343 -20.114 1.00 37.66 73 PRO A CA 1
ATOM 564 C C . PRO A 1 73 ? -30.442 -22.493 -21.372 1.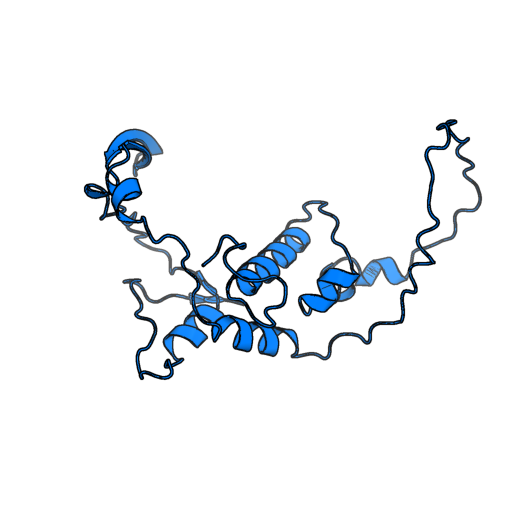00 37.66 73 PRO A C 1
ATOM 566 O O . PRO A 1 73 ? -29.336 -22.057 -21.695 1.00 37.66 73 PRO A O 1
ATOM 569 N N . ILE A 1 74 ? -31.527 -22.317 -22.115 1.00 45.88 74 ILE A N 1
ATOM 570 C CA . ILE A 1 74 ? -31.628 -21.501 -23.319 1.00 45.88 74 ILE A CA 1
ATOM 571 C C . ILE A 1 74 ? -31.528 -20.032 -22.891 1.00 45.88 74 ILE A C 1
ATOM 573 O O . ILE A 1 74 ? -32.485 -19.484 -22.353 1.00 45.88 74 ILE A O 1
ATOM 577 N N . CYS A 1 75 ? -30.394 -19.384 -23.151 1.00 36.69 75 CYS A N 1
ATOM 578 C CA . CYS A 1 75 ? -30.290 -17.926 -23.110 1.00 36.69 75 CYS A CA 1
ATOM 579 C C . CYS A 1 75 ? -30.195 -17.408 -24.548 1.00 36.69 75 CYS A C 1
ATOM 581 O O . CYS A 1 75 ? -29.284 -17.769 -25.294 1.00 36.69 75 CYS A O 1
ATOM 583 N N . ARG A 1 76 ? -31.188 -16.600 -24.944 1.00 38.06 76 ARG A N 1
ATOM 584 C CA . ARG A 1 76 ? -31.288 -15.930 -26.248 1.00 38.06 76 ARG A CA 1
ATOM 585 C C . ARG A 1 76 ? -30.013 -15.142 -26.548 1.00 38.06 76 ARG A C 1
ATOM 587 O O . ARG A 1 76 ? -29.560 -14.350 -25.728 1.00 38.06 76 ARG A O 1
ATOM 594 N N . ALA A 1 77 ? -29.495 -15.342 -27.754 1.00 41.62 77 ALA A N 1
ATOM 595 C CA . ALA A 1 77 ? -28.352 -14.636 -28.304 1.00 41.62 77 ALA A CA 1
ATOM 596 C C . ALA A 1 77 ? -28.562 -13.112 -28.266 1.00 41.62 77 ALA A C 1
ATOM 598 O O . ALA A 1 77 ? -29.391 -12.574 -28.994 1.00 41.62 77 ALA A O 1
ATOM 599 N N . HIS A 1 78 ? -27.788 -12.427 -27.429 1.00 41.41 78 HIS A N 1
ATOM 600 C CA . HIS A 1 78 ? -27.306 -11.080 -27.718 1.00 41.41 78 HIS A CA 1
ATOM 601 C C . HIS A 1 78 ? -25.807 -11.215 -27.976 1.00 41.41 78 HIS A C 1
ATOM 603 O O . HIS A 1 78 ? -25.111 -11.880 -27.211 1.00 41.41 78 HIS A O 1
ATOM 609 N N . GLY A 1 79 ? -25.370 -10.680 -29.118 1.00 38.88 79 GLY A N 1
ATOM 610 C CA . GLY A 1 79 ? -24.084 -10.908 -29.779 1.00 38.88 79 GLY A CA 1
ATOM 611 C C . GLY A 1 79 ? -22.910 -11.246 -28.863 1.00 38.88 79 GLY A C 1
ATOM 612 O O . GLY A 1 79 ? -22.269 -10.365 -28.299 1.00 38.88 79 GLY A O 1
ATOM 613 N N . PHE A 1 80 ? -22.585 -12.537 -28.790 1.00 37.88 80 PHE A N 1
ATOM 614 C CA . PHE A 1 80 ? -21.296 -13.001 -28.305 1.00 37.88 80 PHE A CA 1
ATOM 615 C C . PHE A 1 80 ? -20.293 -12.793 -29.439 1.00 37.88 80 PHE A C 1
ATOM 617 O O . PHE A 1 80 ? -20.195 -13.609 -30.355 1.00 37.88 80 PHE A O 1
ATOM 624 N N . VAL A 1 81 ? -19.579 -11.669 -29.406 1.00 39.38 81 VAL A N 1
ATOM 625 C CA . VAL A 1 81 ? -18.326 -11.547 -30.152 1.00 39.38 81 VAL A CA 1
ATOM 626 C C . VAL A 1 81 ? -17.401 -12.610 -29.560 1.00 39.38 81 VAL A C 1
ATOM 628 O O . VAL A 1 81 ? -17.167 -12.571 -28.348 1.00 39.38 81 VAL A O 1
ATOM 631 N N . PRO A 1 82 ? -16.905 -13.589 -30.335 1.00 36.72 82 PRO A N 1
ATOM 632 C CA . PRO A 1 82 ? -15.948 -14.539 -29.806 1.00 36.72 82 PRO A CA 1
ATOM 633 C C . PRO A 1 82 ? -14.708 -13.736 -29.430 1.00 36.72 82 PRO A C 1
ATOM 635 O O . PRO A 1 82 ? -13.960 -13.282 -30.295 1.00 36.72 82 PRO A O 1
ATOM 638 N N . ARG A 1 83 ? -14.504 -13.515 -28.126 1.00 41.53 83 ARG A N 1
ATOM 639 C CA . ARG A 1 83 ? -13.201 -13.097 -27.627 1.00 41.53 83 ARG A CA 1
ATOM 640 C C . ARG A 1 83 ? -12.280 -14.234 -28.027 1.00 41.53 83 ARG A C 1
ATOM 642 O O . ARG A 1 83 ? -12.401 -15.334 -27.486 1.00 41.53 83 ARG A O 1
ATOM 649 N N . ALA A 1 84 ? -11.478 -13.963 -29.057 1.00 35.94 84 ALA A N 1
ATOM 650 C CA . ALA A 1 84 ? -10.406 -14.815 -29.526 1.00 35.94 84 ALA A CA 1
ATOM 651 C C . ALA A 1 84 ? -9.782 -15.493 -28.314 1.00 35.94 84 ALA A C 1
ATOM 653 O O . ALA A 1 84 ? -9.569 -14.828 -27.292 1.00 35.94 84 ALA A O 1
ATOM 654 N N . ALA A 1 85 ? -9.624 -16.812 -28.436 1.00 38.31 85 ALA A N 1
ATOM 655 C CA . ALA A 1 85 ? -9.032 -17.696 -27.455 1.00 38.31 85 ALA A CA 1
ATOM 656 C C . ALA A 1 85 ? -8.092 -16.917 -26.535 1.00 38.31 85 ALA A C 1
ATOM 658 O O . ALA A 1 85 ? -7.180 -16.242 -27.016 1.00 38.31 85 ALA A O 1
ATOM 659 N N . LEU A 1 86 ? -8.343 -16.979 -25.223 1.00 37.12 86 LEU A N 1
ATOM 660 C CA . LEU A 1 86 ? -7.309 -16.699 -24.238 1.00 37.12 86 LEU A CA 1
ATOM 661 C C . LEU A 1 86 ? -6.141 -17.621 -24.592 1.00 37.12 86 LEU A C 1
ATOM 663 O O . LEU A 1 86 ? -6.075 -18.766 -24.152 1.00 37.12 86 LEU A O 1
ATOM 667 N N . HIS A 1 87 ? -5.255 -17.127 -25.448 1.00 33.59 87 HIS A N 1
ATOM 668 C CA . HIS A 1 87 ? -3.904 -17.601 -25.574 1.00 33.59 87 HIS A CA 1
ATOM 669 C C . HIS A 1 87 ? -3.302 -17.329 -24.200 1.00 33.59 87 HIS A C 1
ATOM 671 O O . HIS A 1 87 ? -2.826 -16.234 -23.904 1.00 33.59 87 HIS A O 1
ATOM 677 N N . CYS A 1 88 ? -3.411 -18.319 -23.314 1.00 36.56 88 CYS A N 1
ATOM 678 C CA . CYS A 1 88 ? -2.447 -18.497 -22.249 1.00 36.56 88 CYS A CA 1
ATOM 679 C C . CYS A 1 88 ? -1.138 -18.857 -22.946 1.00 36.56 88 CYS A C 1
ATOM 681 O O . CYS A 1 88 ? -0.762 -20.024 -23.022 1.00 36.56 88 CYS A O 1
ATOM 683 N N . GLU A 1 89 ? -0.467 -17.846 -23.495 1.00 34.50 89 GLU A N 1
ATOM 684 C CA . GLU A 1 89 ? 0.972 -17.936 -23.665 1.00 34.50 89 GLU A CA 1
ATOM 685 C C . GLU A 1 89 ? 1.540 -18.333 -22.297 1.00 34.50 89 GLU A C 1
ATOM 687 O O . GLU A 1 89 ? 1.111 -17.756 -21.284 1.00 34.50 89 GLU A O 1
ATOM 692 N N . PRO A 1 90 ? 2.441 -19.325 -22.219 1.00 39.69 90 PRO A N 1
ATOM 693 C CA . PRO A 1 90 ? 3.100 -19.673 -20.974 1.00 39.69 90 PRO A CA 1
ATOM 694 C C . PRO A 1 90 ? 3.921 -18.459 -20.536 1.00 39.69 90 PRO A C 1
ATOM 696 O O . PRO A 1 90 ? 5.070 -18.290 -20.932 1.00 39.69 90 PRO A O 1
ATOM 699 N N . ARG A 1 91 ? 3.318 -17.558 -19.751 1.00 53.22 91 ARG A N 1
ATOM 700 C CA . ARG A 1 91 ? 4.060 -16.486 -19.097 1.00 53.22 91 ARG A CA 1
ATOM 701 C C . ARG A 1 91 ? 5.068 -17.182 -18.197 1.00 53.22 91 ARG A C 1
ATOM 703 O O . ARG A 1 91 ? 4.686 -17.910 -17.280 1.00 53.22 91 ARG A O 1
ATOM 710 N N . GLU A 1 92 ? 6.343 -17.007 -18.532 1.00 56.66 92 GLU A N 1
ATOM 711 C CA . GLU A 1 92 ? 7.462 -17.523 -17.759 1.00 56.66 92 GLU A CA 1
ATOM 712 C C . GLU A 1 92 ? 7.242 -17.197 -16.285 1.00 56.66 92 GLU A C 1
ATOM 714 O O . GLU A 1 92 ? 6.840 -16.083 -15.926 1.00 56.66 92 GLU A O 1
ATOM 719 N N . ARG A 1 93 ? 7.465 -18.201 -15.430 1.00 57.44 93 ARG A N 1
ATOM 720 C CA . ARG A 1 93 ? 7.339 -18.024 -13.988 1.00 57.44 93 ARG A CA 1
ATOM 721 C C . ARG A 1 93 ? 8.196 -16.826 -13.579 1.00 57.44 93 ARG A C 1
ATOM 723 O O . ARG A 1 93 ? 9.374 -16.791 -13.944 1.00 57.44 93 ARG A O 1
ATOM 730 N N . PRO A 1 94 ? 7.632 -15.847 -12.852 1.00 60.03 94 PRO A N 1
ATOM 731 C CA . PRO A 1 94 ? 8.398 -14.701 -12.406 1.00 60.03 94 PRO A CA 1
ATOM 732 C C . PRO A 1 94 ? 9.632 -15.185 -11.643 1.00 60.03 94 PRO A C 1
ATOM 734 O O . PRO A 1 94 ? 9.515 -15.993 -10.722 1.00 60.03 94 PRO A O 1
ATOM 737 N N . ALA A 1 95 ? 10.812 -14.713 -12.050 1.00 62.88 95 ALA A N 1
ATOM 738 C CA . ALA A 1 95 ? 12.061 -15.079 -11.398 1.00 62.88 95 ALA A CA 1
ATOM 739 C C . ALA A 1 95 ? 11.995 -14.768 -9.887 1.00 62.88 95 ALA A C 1
ATOM 741 O O . ALA A 1 95 ? 11.424 -13.736 -9.504 1.00 62.88 95 ALA A O 1
ATOM 742 N N . PRO A 1 96 ? 12.579 -15.618 -9.021 1.00 65.25 96 PRO A N 1
ATOM 743 C CA . PRO A 1 96 ? 12.679 -15.320 -7.595 1.00 65.25 96 PRO A CA 1
ATOM 744 C C . PRO A 1 96 ? 13.390 -13.969 -7.412 1.00 65.25 96 PRO A C 1
ATOM 746 O O . PRO A 1 96 ? 14.390 -13.706 -8.079 1.00 65.25 96 PRO A O 1
ATOM 749 N N . GLY A 1 97 ? 12.857 -13.082 -6.566 1.00 71.25 97 GLY A N 1
ATOM 750 C CA . GLY A 1 97 ? 13.394 -11.723 -6.397 1.00 71.25 97 GLY A CA 1
ATOM 751 C C . GLY A 1 97 ? 12.650 -10.613 -7.158 1.00 71.25 97 GLY A C 1
ATOM 752 O O . GLY A 1 97 ? 12.917 -9.426 -6.943 1.00 71.25 97 GLY A O 1
ATOM 753 N N . ILE A 1 98 ? 11.737 -10.947 -8.085 1.00 80.94 98 ILE A N 1
ATOM 754 C CA . ILE A 1 98 ? 11.043 -9.922 -8.891 1.00 80.94 98 ILE A CA 1
ATOM 755 C C . ILE A 1 98 ? 10.099 -9.058 -8.054 1.00 80.94 98 ILE A C 1
ATOM 757 O O . ILE A 1 98 ? 9.867 -7.890 -8.368 1.00 80.94 98 ILE A O 1
ATOM 761 N N . GLU A 1 99 ? 9.537 -9.636 -7.000 1.00 79.38 99 GLU A N 1
ATOM 762 C CA . GLU A 1 99 ? 8.592 -8.963 -6.127 1.00 79.38 99 GLU A CA 1
ATOM 763 C C . GLU A 1 99 ? 9.305 -7.932 -5.264 1.00 79.38 99 GLU A C 1
ATOM 765 O O . GLU A 1 99 ? 8.889 -6.778 -5.253 1.00 79.38 99 GLU A O 1
ATOM 770 N N . GLU A 1 100 ? 10.408 -8.314 -4.616 1.00 83.00 100 GLU A N 1
ATOM 771 C CA . GLU A 1 100 ? 11.249 -7.410 -3.832 1.00 83.00 100 GLU A CA 1
ATOM 772 C C . GLU A 1 100 ? 11.679 -6.210 -4.676 1.00 83.00 100 GLU A C 1
ATOM 774 O O . GLU A 1 100 ? 11.642 -5.065 -4.224 1.00 83.00 100 GLU A O 1
ATOM 779 N N . LYS A 1 101 ? 12.037 -6.465 -5.938 1.00 87.38 101 LYS A N 1
ATOM 780 C CA . LYS A 1 101 ? 12.421 -5.424 -6.888 1.00 87.38 101 LYS A CA 1
ATOM 781 C C . LYS A 1 101 ? 11.251 -4.497 -7.240 1.00 87.38 101 LYS A C 1
ATOM 783 O O . LYS A 1 101 ? 11.437 -3.284 -7.300 1.00 87.38 101 LYS A O 1
ATOM 788 N N . LYS A 1 102 ? 10.044 -5.034 -7.451 1.00 87.25 102 LYS A N 1
ATOM 789 C CA . LYS A 1 102 ? 8.834 -4.226 -7.694 1.00 87.25 102 LYS A CA 1
ATOM 790 C C . LYS A 1 102 ? 8.425 -3.423 -6.457 1.00 87.25 102 LYS A C 1
ATOM 792 O O . LYS A 1 102 ? 8.105 -2.249 -6.591 1.00 87.25 102 LYS A O 1
ATOM 797 N N . ASP A 1 103 ? 8.489 -4.023 -5.271 1.00 88.69 103 ASP A N 1
ATOM 798 C CA . ASP A 1 103 ? 8.268 -3.357 -3.985 1.00 88.69 103 ASP A CA 1
ATOM 799 C C . ASP A 1 103 ? 9.226 -2.191 -3.780 1.00 88.69 103 ASP A C 1
ATOM 801 O O . ASP A 1 103 ? 8.790 -1.124 -3.362 1.00 88.69 103 ASP A O 1
ATOM 805 N N . LEU A 1 104 ? 10.506 -2.374 -4.113 1.00 90.06 104 LEU A N 1
ATOM 806 C CA . LEU A 1 104 ? 11.508 -1.316 -4.055 1.00 90.06 104 LEU A CA 1
ATOM 807 C C . LEU A 1 104 ? 11.141 -0.149 -4.980 1.00 90.06 104 LEU A C 1
ATOM 809 O O . LEU A 1 104 ? 11.099 0.992 -4.530 1.00 90.06 104 LEU A O 1
ATOM 813 N N . TYR A 1 105 ? 10.837 -0.412 -6.254 1.00 90.19 105 TYR A N 1
ATOM 814 C CA . TYR A 1 105 ? 10.479 0.660 -7.190 1.00 90.19 105 TYR A CA 1
ATOM 815 C C . TYR A 1 105 ? 9.168 1.359 -6.823 1.00 90.19 105 TYR A C 1
ATOM 817 O O . TYR A 1 105 ? 9.084 2.582 -6.909 1.00 90.19 105 TYR A O 1
ATOM 825 N N . ASP A 1 106 ? 8.162 0.611 -6.369 1.00 90.12 106 ASP A N 1
ATOM 826 C CA . ASP A 1 106 ? 6.904 1.188 -5.896 1.00 90.12 106 ASP A CA 1
ATOM 827 C C . ASP A 1 106 ? 7.103 1.988 -4.604 1.00 90.12 106 ASP A C 1
ATOM 829 O O . ASP A 1 106 ? 6.452 3.013 -4.413 1.00 90.12 106 ASP A O 1
ATOM 833 N N . ALA A 1 107 ? 8.025 1.567 -3.733 1.00 89.81 107 ALA A N 1
ATOM 834 C CA . ALA A 1 107 ? 8.372 2.297 -2.521 1.00 89.81 107 ALA A CA 1
ATOM 835 C C . ALA A 1 107 ? 9.075 3.613 -2.855 1.00 89.81 107 ALA A C 1
ATOM 837 O O . ALA A 1 107 ? 8.828 4.607 -2.184 1.00 89.81 107 ALA A O 1
ATOM 838 N N . LEU A 1 108 ? 9.895 3.655 -3.903 1.00 88.56 108 LEU A N 1
ATOM 839 C CA . LEU A 1 108 ? 10.565 4.874 -4.365 1.00 88.56 108 LEU A CA 1
ATOM 840 C C . LEU A 1 108 ? 9.661 5.789 -5.205 1.00 88.56 108 LEU A C 1
ATOM 842 O O . LEU A 1 108 ? 10.040 6.925 -5.483 1.00 88.56 108 LEU A O 1
ATOM 846 N N . ALA A 1 109 ? 8.469 5.332 -5.598 1.00 88.00 109 ALA A N 1
ATOM 847 C CA . ALA A 1 109 ? 7.549 6.137 -6.387 1.00 88.00 109 ALA A CA 1
ATOM 848 C C . ALA A 1 109 ? 7.099 7.406 -5.623 1.00 88.00 109 ALA A C 1
ATOM 850 O O . ALA A 1 109 ? 6.961 7.389 -4.387 1.00 88.00 109 ALA A O 1
ATOM 851 N N . PRO A 1 110 ? 6.847 8.518 -6.337 1.00 84.31 110 PRO A N 1
ATOM 852 C CA . PRO A 1 110 ? 6.361 9.741 -5.716 1.00 84.31 110 PRO A CA 1
ATOM 853 C C . PRO A 1 110 ? 4.985 9.527 -5.076 1.00 84.31 110 PRO A C 1
ATOM 855 O O . PRO A 1 110 ? 4.201 8.664 -5.476 1.00 84.31 110 PRO A O 1
ATOM 858 N N . MET A 1 111 ? 4.704 10.312 -4.037 1.00 80.50 111 MET A N 1
ATOM 859 C CA . MET A 1 111 ? 3.405 10.293 -3.372 1.00 80.50 111 MET A CA 1
ATOM 860 C C . MET A 1 111 ? 2.431 11.187 -4.134 1.00 80.50 111 MET A C 1
ATOM 862 O O . MET A 1 111 ? 2.702 12.373 -4.305 1.00 80.50 111 MET A O 1
ATOM 866 N N . TYR A 1 112 ? 1.303 10.623 -4.558 1.00 75.25 112 TYR A N 1
ATOM 867 C CA . TYR A 1 112 ? 0.257 11.352 -5.268 1.00 75.25 112 TYR A CA 1
ATOM 868 C C . TYR A 1 112 ? -0.912 11.633 -4.328 1.00 75.25 112 TYR A C 1
ATOM 870 O O . TYR A 1 112 ? -1.721 10.751 -4.046 1.00 75.25 112 TYR A O 1
ATOM 878 N N . ASP A 1 113 ? -0.997 12.870 -3.845 1.00 72.56 113 ASP A N 1
ATOM 879 C CA . ASP A 1 113 ? -2.127 13.362 -3.058 1.00 72.56 113 ASP A CA 1
ATOM 880 C C . ASP A 1 113 ? -2.907 14.380 -3.898 1.00 72.56 113 ASP A C 1
ATOM 882 O O . ASP A 1 113 ? -2.462 15.508 -4.108 1.00 72.56 113 ASP A O 1
ATOM 886 N N . GLN A 1 114 ? -4.037 13.946 -4.458 1.00 70.81 114 GLN A N 1
ATOM 887 C CA . GLN A 1 114 ? -4.849 14.754 -5.372 1.00 70.81 114 GLN A CA 1
ATOM 888 C C . GLN A 1 114 ? -5.784 15.724 -4.626 1.00 70.81 114 GLN A C 1
ATOM 890 O O . GLN A 1 114 ? -6.488 16.520 -5.253 1.00 70.81 114 GLN A O 1
ATOM 895 N N . LEU A 1 115 ? -5.808 15.696 -3.290 1.00 72.31 115 LEU A N 1
ATOM 896 C CA . LEU A 1 115 ? -6.736 16.506 -2.513 1.00 72.31 115 LEU A CA 1
ATOM 897 C C . LEU A 1 115 ? -6.205 17.933 -2.287 1.00 72.31 115 LEU A C 1
ATOM 899 O O . LEU A 1 115 ? -5.700 18.280 -1.222 1.00 72.31 115 LEU A O 1
ATOM 903 N N . SER A 1 116 ? -6.374 18.793 -3.295 1.00 63.62 116 SER A N 1
ATOM 904 C CA . SER A 1 116 ? -6.004 20.218 -3.230 1.00 63.62 116 SER A CA 1
ATOM 905 C C . SER A 1 116 ? -6.928 21.064 -2.339 1.00 63.62 116 SER A C 1
ATOM 907 O O . SER A 1 116 ? -6.508 22.091 -1.811 1.00 63.62 116 SER A O 1
ATOM 909 N N . LEU A 1 117 ? -8.175 20.626 -2.123 1.00 63.91 117 LEU A N 1
ATOM 910 C CA . LEU A 1 117 ? -9.183 21.288 -1.277 1.00 63.91 117 LEU A CA 1
ATOM 911 C C . LEU A 1 117 ? -9.204 20.728 0.156 1.00 63.91 117 LEU A C 1
ATOM 913 O O . LEU A 1 117 ? -10.264 20.538 0.754 1.00 63.91 117 LEU A O 1
ATOM 917 N N . SER A 1 118 ? -8.024 20.451 0.713 1.00 67.69 118 SER A N 1
ATOM 918 C CA . SER A 1 118 ? -7.864 19.825 2.032 1.00 67.69 118 SER A CA 1
ATOM 919 C C . SER A 1 118 ? -8.541 20.604 3.167 1.00 67.69 118 SER A C 1
ATOM 921 O O . SER A 1 118 ? -9.089 19.998 4.084 1.00 67.69 118 SER A O 1
ATOM 923 N N . TRP A 1 119 ? -8.588 21.936 3.077 1.00 72.50 119 TRP A N 1
ATOM 924 C CA . TRP A 1 119 ? -9.122 22.799 4.134 1.00 72.50 119 TRP A CA 1
ATOM 925 C C . TRP A 1 119 ? -10.650 22.726 4.301 1.00 72.50 119 TRP A C 1
ATOM 927 O O . TRP A 1 119 ? -11.147 22.898 5.410 1.00 72.50 119 TRP A O 1
ATOM 937 N N . ILE A 1 120 ? -11.418 22.434 3.243 1.00 77.44 120 ILE A N 1
ATOM 938 C CA . ILE A 1 120 ? -12.891 22.349 3.341 1.00 77.44 120 ILE A CA 1
ATOM 939 C C . ILE A 1 120 ? -13.292 21.113 4.148 1.00 77.44 120 ILE A C 1
ATOM 941 O O . ILE A 1 120 ? -14.196 21.169 4.981 1.00 77.44 120 ILE A O 1
ATOM 945 N N . LEU A 1 121 ? -12.571 20.008 3.948 1.00 73.88 121 LEU A N 1
ATOM 946 C CA . LEU A 1 121 ? -12.759 18.777 4.715 1.00 73.88 121 LEU A CA 1
ATOM 947 C C . LEU A 1 121 ? -12.380 18.946 6.190 1.00 73.88 121 LEU A C 1
ATOM 949 O O . LEU A 1 121 ? -12.915 18.226 7.030 1.00 73.88 121 LEU A O 1
ATOM 953 N N . GLU A 1 122 ? -11.534 19.923 6.532 1.00 79.88 122 GLU A N 1
ATOM 954 C CA . GLU A 1 122 ? -11.239 20.247 7.931 1.00 79.88 122 GLU A CA 1
ATOM 955 C C . GLU A 1 122 ? -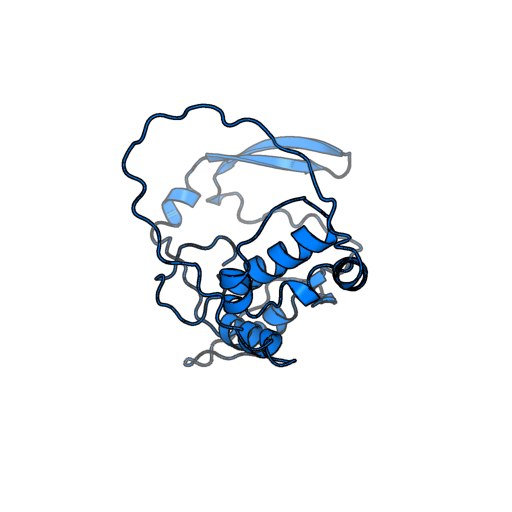12.433 20.912 8.654 1.00 79.88 122 GLU A C 1
ATOM 957 O O . GLU A 1 122 ? -12.583 20.755 9.871 1.00 79.88 122 GLU A O 1
ATOM 962 N N . VAL A 1 123 ? -13.319 21.592 7.913 1.00 81.06 123 VAL A N 1
ATOM 963 C CA . VAL A 1 123 ? -14.504 22.319 8.419 1.00 81.06 123 VAL A CA 1
ATOM 964 C C . VAL A 1 123 ? -15.789 21.482 8.336 1.00 81.06 123 VAL A C 1
ATOM 966 O O . VAL A 1 123 ? -16.843 21.904 8.807 1.00 81.06 123 VAL A O 1
ATOM 969 N N . LEU A 1 124 ? -15.739 20.265 7.791 1.00 80.94 124 LEU A N 1
ATOM 970 C CA . LEU A 1 124 ? -16.897 19.375 7.799 1.00 80.94 124 LEU A CA 1
ATOM 971 C C . LEU A 1 124 ? -17.052 18.706 9.179 1.00 80.94 124 LEU A C 1
ATOM 973 O O . LEU A 1 124 ? -16.105 18.081 9.673 1.00 80.94 124 LEU A O 1
ATOM 977 N N . PRO A 1 125 ? -18.227 18.821 9.829 1.00 81.06 125 PRO A N 1
ATOM 978 C CA . PRO A 1 125 ? -18.489 18.109 11.068 1.00 81.06 125 PRO A CA 1
ATOM 979 C C . PRO A 1 125 ? -18.659 16.619 10.761 1.00 81.06 125 PRO A C 1
ATOM 981 O O . PRO A 1 125 ? -19.517 16.233 9.967 1.00 81.06 125 PRO A O 1
ATOM 984 N N . PHE A 1 126 ? -17.856 15.773 11.404 1.00 80.62 126 PHE A N 1
ATOM 985 C CA . PHE A 1 126 ? -17.936 14.322 11.265 1.00 80.62 126 PHE A CA 1
ATOM 986 C C . PHE A 1 126 ? -18.236 13.673 12.619 1.00 80.62 126 PHE A C 1
ATOM 988 O O . PHE A 1 126 ? -17.818 14.153 13.678 1.00 80.62 126 PHE A O 1
ATOM 995 N N . SER A 1 127 ? -18.988 12.574 12.597 1.00 82.56 127 SER A N 1
ATOM 996 C CA . SER A 1 127 ? -19.230 11.766 13.789 1.00 82.56 127 SER A CA 1
ATOM 997 C C . SER A 1 127 ? -18.054 10.814 14.006 1.00 82.56 127 SER A C 1
ATOM 999 O O . SER A 1 127 ? -17.892 9.845 13.263 1.00 82.56 127 SER A O 1
ATOM 1001 N N . PHE A 1 128 ? -17.247 11.061 15.033 1.00 81.06 128 PHE A N 1
ATOM 1002 C CA . PHE A 1 128 ? -16.143 10.184 15.413 1.00 81.06 128 PHE A CA 1
ATOM 1003 C C . PHE A 1 128 ? -16.602 9.176 16.459 1.00 81.06 128 PHE A C 1
ATOM 1005 O O . PHE A 1 128 ? -17.272 9.538 17.429 1.00 81.06 128 PHE A O 1
ATOM 1012 N N . ARG A 1 129 ? -16.219 7.912 16.273 1.00 81.62 129 ARG A N 1
ATOM 1013 C CA . ARG A 1 129 ? -16.428 6.844 17.252 1.00 81.62 129 ARG A CA 1
ATOM 1014 C C . ARG A 1 129 ? -15.091 6.454 17.858 1.00 81.62 129 ARG A C 1
ATOM 1016 O O . ARG A 1 129 ? -14.204 6.013 17.135 1.00 81.62 129 ARG A O 1
ATOM 1023 N N . THR A 1 130 ? -14.972 6.587 19.174 1.00 78.94 130 THR A N 1
ATOM 1024 C CA . THR A 1 130 ? -13.765 6.196 19.911 1.00 78.94 130 THR A CA 1
ATOM 1025 C C . THR A 1 130 ? -14.127 5.146 20.949 1.00 78.94 130 THR A C 1
ATOM 1027 O O . THR A 1 130 ? -15.063 5.340 21.730 1.00 78.94 130 THR A O 1
ATOM 1030 N N . GLN A 1 131 ? -13.372 4.047 20.965 1.00 81.62 131 GLN A N 1
ATOM 1031 C CA . GLN A 1 131 ? -13.448 3.036 22.015 1.00 81.62 131 GLN A CA 1
ATOM 1032 C C . GLN A 1 131 ? -12.630 3.506 23.222 1.00 81.62 131 GLN A C 1
ATOM 1034 O O . GLN A 1 131 ? -11.443 3.838 23.093 1.00 81.62 131 GLN A O 1
ATOM 1039 N N . ARG A 1 132 ? -13.278 3.580 24.389 1.00 77.12 132 ARG A N 1
ATOM 1040 C CA . ARG A 1 132 ? -12.611 3.838 25.673 1.00 77.12 132 ARG A CA 1
ATOM 1041 C C . ARG A 1 132 ? -11.931 2.568 26.186 1.00 77.12 132 ARG A C 1
ATOM 1043 O O . ARG A 1 132 ? -12.219 1.475 25.720 1.00 77.12 132 ARG A O 1
ATOM 1050 N N . ARG A 1 133 ? -11.054 2.718 27.185 1.00 76.06 133 ARG A N 1
ATOM 1051 C CA . ARG A 1 133 ? -10.433 1.576 27.883 1.00 76.06 133 ARG A CA 1
ATOM 1052 C C . ARG A 1 133 ? -11.455 0.674 28.577 1.00 76.06 133 ARG A C 1
ATOM 1054 O O . ARG A 1 133 ? -11.182 -0.501 28.752 1.00 76.06 133 ARG A O 1
ATOM 1061 N N . ASP A 1 134 ? -12.617 1.223 28.913 1.00 80.75 134 ASP A N 1
ATOM 1062 C CA . ASP A 1 134 ? -13.703 0.515 29.594 1.00 80.75 134 ASP A CA 1
ATOM 1063 C C . ASP A 1 134 ? -14.649 -0.205 28.607 1.00 80.75 134 ASP A C 1
ATOM 1065 O O . ASP A 1 134 ? -15.817 -0.409 28.922 1.00 80.75 134 ASP A O 1
ATOM 1069 N N . ASP A 1 135 ? -14.201 -0.469 27.369 1.00 74.62 135 ASP A N 1
ATOM 1070 C CA . ASP A 1 135 ? -14.968 -1.063 26.252 1.00 74.62 135 ASP A CA 1
ATOM 1071 C C . ASP A 1 135 ? -16.279 -0.357 25.869 1.00 74.62 135 ASP A C 1
ATOM 1073 O O . ASP A 1 135 ? -17.060 -0.817 25.033 1.00 74.62 135 ASP A O 1
ATOM 1077 N N . THR A 1 136 ? -16.497 0.839 26.409 1.00 85.69 136 THR A N 1
ATOM 1078 C CA . THR A 1 136 ? -17.613 1.697 26.033 1.00 85.69 136 THR A CA 1
ATOM 1079 C C . THR A 1 136 ? -17.286 2.491 24.773 1.00 85.69 136 THR A C 1
ATOM 1081 O O . THR A 1 136 ? -16.228 3.117 24.638 1.00 85.69 136 THR A O 1
ATOM 1084 N N . TRP A 1 137 ? -18.233 2.495 23.839 1.00 83.69 137 TRP A N 1
ATOM 1085 C CA . TRP A 1 137 ? -18.154 3.278 22.612 1.00 83.69 137 TRP A CA 1
ATOM 1086 C C . TRP A 1 137 ? -18.773 4.648 22.826 1.00 83.69 137 TRP A C 1
ATOM 1088 O O . TRP A 1 137 ? -19.907 4.766 23.289 1.00 83.69 137 TRP A O 1
ATOM 1098 N N . GLN A 1 138 ? -18.047 5.696 22.450 1.00 83.62 138 GLN A N 1
ATOM 1099 C CA . GLN A 1 138 ? -18.586 7.049 22.458 1.00 83.62 138 GLN A CA 1
ATOM 1100 C C . GLN A 1 138 ? -18.597 7.632 21.059 1.00 83.62 138 GLN A C 1
ATOM 1102 O O . GLN A 1 138 ? -17.594 7.576 20.349 1.00 83.62 138 GLN A O 1
ATOM 1107 N N . THR A 1 139 ? -19.741 8.207 20.688 1.00 84.44 139 THR A N 1
ATOM 1108 C CA . THR A 1 139 ? -19.891 8.974 19.452 1.00 84.44 139 THR A CA 1
ATOM 1109 C C . THR A 1 139 ? -19.813 10.453 19.794 1.00 84.44 139 THR A C 1
ATOM 1111 O O . THR A 1 139 ? -20.577 10.937 20.626 1.00 84.44 139 THR A O 1
ATOM 1114 N N . GLN A 1 140 ? -18.886 11.170 19.170 1.00 82.00 140 GLN A N 1
ATOM 1115 C CA . GLN A 1 140 ? -18.738 12.611 19.337 1.00 82.00 140 GLN A CA 1
ATOM 1116 C C . GLN A 1 140 ? -18.791 13.286 17.971 1.00 82.00 140 GLN A C 1
ATOM 1118 O O . GLN A 1 140 ? -18.055 12.912 17.060 1.00 82.00 140 GLN A O 1
ATOM 1123 N N . PHE A 1 141 ? -19.655 14.290 17.836 1.00 83.44 141 PHE A N 1
ATOM 1124 C CA . PHE A 1 141 ? -19.657 15.177 16.677 1.00 83.44 141 PHE A CA 1
ATOM 1125 C C . PHE A 1 141 ? -18.588 16.243 16.868 1.00 83.44 141 PHE A C 1
ATOM 1127 O O . PHE A 1 141 ? -18.626 16.996 17.843 1.00 83.44 141 PHE A O 1
ATOM 1134 N N . ARG A 1 142 ? -17.611 16.280 15.964 1.00 79.31 142 ARG A N 1
ATOM 1135 C CA . ARG A 1 142 ? -16.519 17.255 15.998 1.00 79.31 142 ARG A CA 1
ATOM 1136 C C . ARG A 1 142 ? -16.136 17.650 14.577 1.00 79.31 142 ARG A C 1
ATOM 1138 O O . ARG A 1 142 ? -16.307 16.872 13.643 1.00 79.31 142 ARG A O 1
ATOM 1145 N N . PHE A 1 143 ? -15.588 18.847 14.418 1.00 80.62 143 PHE A N 1
ATOM 1146 C CA . PHE A 1 143 ? -14.927 19.230 13.173 1.00 80.62 143 PHE A CA 1
ATOM 1147 C C . PHE A 1 143 ? -13.526 18.620 13.123 1.00 80.62 143 PHE A C 1
ATOM 1149 O O . PHE A 1 143 ? -12.840 18.557 14.149 1.00 80.62 143 PHE A O 1
ATOM 1156 N N . VAL A 1 144 ? -13.087 18.199 11.939 1.00 75.88 144 VAL A N 1
ATOM 1157 C CA . VAL A 1 144 ? -11.766 17.586 11.721 1.00 75.88 144 VAL A CA 1
ATOM 1158 C C . VAL A 1 144 ? -10.628 18.530 12.156 1.00 75.88 144 VAL A C 1
ATOM 1160 O O . VAL A 1 144 ? -9.656 18.067 12.754 1.00 75.88 144 VAL A O 1
ATOM 1163 N N . LEU A 1 145 ? -10.784 19.851 11.981 1.00 71.44 145 LEU A N 1
ATOM 1164 C CA . LEU A 1 145 ? -9.835 20.879 12.442 1.00 71.44 145 LEU A CA 1
ATOM 1165 C C . LEU A 1 145 ? -9.534 20.787 13.953 1.00 71.44 145 LEU A C 1
ATOM 1167 O O . LEU A 1 145 ? -8.389 20.937 14.378 1.00 71.44 145 LEU A O 1
ATOM 1171 N N . PHE A 1 146 ? -10.547 20.468 14.767 1.00 61.06 146 PHE A N 1
ATOM 1172 C CA . PHE A 1 146 ? -10.420 20.293 16.221 1.00 61.06 146 PHE A CA 1
ATOM 1173 C C . PHE A 1 146 ? -10.003 18.866 16.628 1.00 61.06 146 PHE A C 1
ATOM 1175 O O . PHE A 1 146 ? -9.880 18.572 17.817 1.00 61.06 146 PHE A O 1
ATOM 1182 N N . CYS A 1 147 ? -9.772 17.974 15.660 1.00 58.50 147 CYS A N 1
ATOM 1183 C CA . CYS A 1 147 ? -9.449 16.559 15.869 1.00 58.50 147 CYS A CA 1
ATOM 1184 C C . CYS A 1 147 ? -8.016 16.181 15.456 1.00 58.50 147 CYS A C 1
ATOM 1186 O O . CYS A 1 147 ? -7.707 14.994 15.381 1.00 58.50 147 CYS A O 1
ATOM 1188 N N . ARG A 1 148 ? -7.113 17.149 15.217 1.00 53.19 148 ARG A N 1
ATOM 1189 C CA . ARG A 1 148 ? -5.714 16.877 14.799 1.00 53.19 148 ARG A CA 1
ATOM 1190 C C . ARG A 1 148 ? -4.927 15.995 15.772 1.00 53.19 148 ARG A C 1
ATOM 1192 O O . ARG A 1 148 ? -3.963 15.353 15.368 1.00 53.19 148 ARG A O 1
ATOM 1199 N N . ALA A 1 149 ? -5.354 15.919 17.027 1.00 50.88 149 ALA A N 1
ATOM 1200 C CA . ALA A 1 149 ? -4.992 14.819 17.897 1.00 50.88 149 ALA A CA 1
ATOM 1201 C C . ALA A 1 149 ? -6.011 13.694 17.685 1.00 50.88 149 ALA A C 1
ATOM 1203 O O . ALA A 1 149 ? -6.974 13.571 18.446 1.00 50.88 149 ALA A O 1
ATOM 1204 N N . VAL A 1 150 ? -5.786 12.839 16.678 1.00 52.72 150 VAL A N 1
ATOM 1205 C CA . VAL A 1 150 ? -6.203 11.441 16.835 1.00 52.72 150 VAL A CA 1
ATOM 1206 C C . VAL A 1 150 ? -5.540 11.049 18.136 1.00 52.72 150 VAL A C 1
ATOM 1208 O O . VAL A 1 150 ? -4.312 11.039 18.208 1.00 52.72 150 VAL A O 1
ATOM 1211 N N . ALA A 1 151 ? -6.335 10.897 19.195 1.00 48.53 151 ALA A N 1
ATOM 1212 C CA . ALA A 1 151 ? -5.833 10.410 20.457 1.00 48.53 151 ALA A CA 1
ATOM 1213 C C . ALA A 1 151 ? -5.171 9.093 20.094 1.00 48.53 151 ALA A C 1
ATOM 1215 O O . ALA A 1 151 ? -5.872 8.129 19.787 1.00 48.53 151 ALA A O 1
ATOM 1216 N N . ALA A 1 152 ? -3.838 9.102 20.006 1.00 51.06 152 ALA A N 1
ATOM 1217 C CA . ALA A 1 152 ? -3.056 7.904 19.864 1.00 51.06 152 ALA A CA 1
ATOM 1218 C C . ALA A 1 152 ? -3.541 7.072 21.036 1.00 51.06 152 ALA A C 1
ATOM 1220 O O . ALA A 1 152 ? -3.266 7.415 22.192 1.00 51.06 152 ALA A O 1
ATOM 1221 N N . GLN A 1 153 ? -4.400 6.087 20.757 1.00 53.91 153 GLN A N 1
ATOM 1222 C CA . GLN A 1 153 ? -4.765 5.111 21.756 1.00 53.91 153 GLN A CA 1
ATOM 1223 C C . GLN A 1 153 ? -3.408 4.608 22.193 1.00 53.91 153 GLN A C 1
ATOM 1225 O O . GLN A 1 153 ? -2.667 4.090 21.360 1.00 53.91 153 GLN A O 1
ATOM 1230 N N . LYS A 1 154 ? -3.014 4.965 23.424 1.00 52.59 154 LYS A N 1
ATOM 1231 C CA . LYS A 1 154 ? -1.695 4.652 23.956 1.00 52.59 154 LYS A CA 1
ATOM 1232 C C . LYS A 1 154 ? -1.592 3.146 23.835 1.00 52.59 154 LYS A C 1
ATOM 1234 O O . LYS A 1 154 ? -2.182 2.435 24.648 1.00 52.59 154 LYS A O 1
ATOM 1239 N N . LEU A 1 155 ? -0.917 2.700 22.781 1.00 55.94 155 LEU A N 1
ATOM 1240 C CA . LEU A 1 155 ? -0.625 1.316 22.492 1.00 55.94 155 LEU A CA 1
ATOM 1241 C C . LEU A 1 155 ? 0.461 0.981 23.507 1.00 55.94 155 LEU A C 1
ATOM 1243 O O . LEU A 1 155 ? 1.649 1.080 23.240 1.00 55.94 155 LEU A O 1
ATOM 1247 N N . ALA A 1 156 ? 0.039 0.805 24.758 1.00 55.12 156 ALA A N 1
ATOM 1248 C CA . ALA A 1 156 ? 0.909 0.906 25.921 1.00 55.12 156 ALA A CA 1
ATOM 1249 C C . ALA A 1 156 ? 1.860 -0.292 26.041 1.00 55.12 156 ALA A C 1
ATOM 1251 O O . ALA A 1 156 ? 2.572 -0.395 27.035 1.00 55.12 156 ALA A O 1
ATOM 1252 N N . THR A 1 157 ? 1.833 -1.232 25.088 1.00 55.22 157 THR A N 1
ATOM 1253 C CA . THR A 1 157 ? 2.522 -2.514 25.256 1.00 55.22 157 THR A CA 1
ATOM 1254 C C . THR A 1 157 ? 2.904 -3.237 23.963 1.00 55.22 157 THR A C 1
ATOM 1256 O O . THR A 1 157 ? 3.745 -4.125 24.038 1.00 55.22 157 THR A O 1
ATOM 1259 N N . SER A 1 158 ? 2.356 -2.903 22.786 1.00 65.31 158 SER A N 1
ATOM 1260 C CA . SER A 1 158 ? 2.700 -3.616 21.545 1.00 65.31 158 SER A CA 1
ATOM 1261 C C . SER A 1 158 ? 3.534 -2.769 20.588 1.00 65.31 158 SER A C 1
ATOM 1263 O O . SER A 1 158 ? 3.215 -1.618 20.283 1.00 65.31 158 SER A O 1
ATOM 1265 N N . THR A 1 159 ? 4.621 -3.365 20.100 1.00 75.81 159 THR A N 1
ATOM 1266 C CA . THR A 1 159 ? 5.370 -2.880 18.942 1.00 75.81 159 THR A CA 1
ATOM 1267 C C . THR A 1 159 ? 4.439 -2.841 17.733 1.00 75.81 159 THR A C 1
ATOM 1269 O O . THR A 1 159 ? 3.664 -3.767 17.479 1.00 75.81 159 THR A O 1
ATOM 1272 N N . VAL A 1 160 ? 4.472 -1.739 16.984 1.00 82.81 160 VAL A N 1
ATOM 1273 C CA . VAL A 1 160 ? 3.682 -1.621 15.755 1.00 82.81 160 VAL A CA 1
ATOM 1274 C C . VAL A 1 160 ? 4.415 -2.385 14.661 1.00 82.81 160 VAL A C 1
ATOM 1276 O O . VAL A 1 160 ? 5.565 -2.072 14.358 1.00 82.81 160 VAL A O 1
ATOM 1279 N N . LYS A 1 161 ? 3.756 -3.374 14.055 1.00 85.69 161 LYS A N 1
ATOM 1280 C CA . LYS A 1 161 ? 4.297 -4.079 12.890 1.00 85.69 161 LYS A CA 1
ATOM 1281 C C . LYS A 1 161 ? 4.136 -3.212 11.650 1.00 85.69 161 LYS A C 1
ATOM 1283 O O . LYS A 1 161 ? 3.021 -2.820 11.307 1.00 85.69 161 LYS A O 1
ATOM 1288 N N . VAL A 1 162 ? 5.242 -2.905 10.986 1.00 86.81 162 VAL A N 1
ATOM 1289 C CA . VAL A 1 162 ? 5.280 -2.039 9.806 1.00 86.81 162 VAL A CA 1
ATOM 1290 C C . VAL A 1 162 ? 5.947 -2.780 8.657 1.00 86.81 162 VAL A C 1
ATOM 1292 O O . VAL A 1 162 ? 6.963 -3.447 8.830 1.00 86.81 162 VAL A O 1
ATOM 1295 N N . HIS A 1 163 ? 5.383 -2.664 7.458 1.00 87.38 163 HIS A N 1
ATOM 1296 C CA . HIS A 1 163 ? 5.945 -3.311 6.278 1.00 87.38 163 HIS A CA 1
ATOM 1297 C C . HIS A 1 163 ? 7.329 -2.737 5.922 1.00 87.38 163 HIS A C 1
ATOM 1299 O O . HIS A 1 163 ? 7.523 -1.517 5.939 1.00 87.38 163 HIS A O 1
ATOM 1305 N N . ARG A 1 164 ? 8.278 -3.597 5.526 1.00 88.12 164 ARG A N 1
ATOM 1306 C CA . ARG A 1 164 ? 9.670 -3.229 5.183 1.00 88.12 164 ARG A CA 1
ATOM 1307 C C . ARG A 1 164 ? 9.801 -2.092 4.162 1.00 88.12 164 ARG A C 1
ATOM 1309 O O . ARG A 1 164 ? 10.759 -1.331 4.204 1.00 88.12 164 ARG A O 1
ATOM 1316 N N . THR A 1 165 ? 8.831 -1.923 3.262 1.00 89.19 165 THR A N 1
ATOM 1317 C CA . THR A 1 165 ? 8.858 -0.848 2.251 1.00 89.19 165 THR A CA 1
ATOM 1318 C C . THR A 1 165 ? 8.779 0.546 2.869 1.00 89.19 165 THR A C 1
ATOM 1320 O O . THR A 1 165 ? 9.255 1.512 2.274 1.00 89.19 165 THR A O 1
ATOM 1323 N N . VAL A 1 166 ? 8.210 0.672 4.071 1.00 88.12 166 VAL A N 1
ATOM 1324 C CA . VAL A 1 166 ? 8.211 1.933 4.821 1.00 88.12 166 VAL A CA 1
ATOM 1325 C C . VAL A 1 166 ? 9.625 2.257 5.300 1.00 88.12 166 VAL A C 1
ATOM 1327 O O . VAL A 1 166 ? 10.044 3.406 5.190 1.00 88.12 166 VAL A O 1
ATOM 1330 N N . GLN A 1 167 ? 10.390 1.252 5.740 1.00 88.88 167 GLN A N 1
ATOM 1331 C CA . GLN A 1 167 ? 11.809 1.412 6.066 1.00 88.88 167 GLN A CA 1
ATOM 1332 C C . GLN A 1 167 ? 12.593 1.894 4.847 1.00 88.88 167 GLN A C 1
ATOM 1334 O O . GLN A 1 167 ? 13.314 2.883 4.927 1.00 88.88 167 GLN A O 1
ATOM 1339 N N . THR A 1 168 ? 12.384 1.253 3.692 1.00 88.69 168 THR A N 1
ATOM 1340 C CA . THR A 1 168 ? 13.017 1.649 2.428 1.00 88.69 168 THR A CA 1
ATOM 1341 C C . THR A 1 168 ? 12.760 3.121 2.098 1.00 88.69 168 THR A C 1
ATOM 1343 O O . THR A 1 168 ? 13.682 3.825 1.698 1.00 88.69 168 THR A O 1
ATOM 1346 N N . ARG A 1 169 ? 11.536 3.619 2.320 1.00 87.06 169 ARG A N 1
ATOM 1347 C CA . ARG A 1 169 ? 11.188 5.037 2.111 1.00 87.06 169 ARG A CA 1
ATOM 1348 C C . ARG A 1 169 ? 11.780 5.990 3.138 1.00 87.06 169 ARG A C 1
ATOM 1350 O O . ARG A 1 169 ? 12.058 7.130 2.791 1.00 87.06 169 ARG A O 1
ATOM 1357 N N . LEU A 1 170 ? 11.928 5.553 4.386 1.00 87.62 170 LEU A N 1
ATOM 1358 C CA . LEU A 1 170 ? 12.578 6.347 5.429 1.00 87.62 170 LEU A CA 1
ATOM 1359 C C . LEU A 1 170 ? 14.063 6.554 5.122 1.00 87.62 170 LEU A C 1
ATOM 1361 O O . LEU A 1 170 ? 14.597 7.626 5.387 1.00 87.62 170 LEU A O 1
ATOM 1365 N N . THR A 1 171 ? 14.716 5.541 4.552 1.00 87.94 171 THR A N 1
ATOM 1366 C CA . THR A 1 171 ? 16.126 5.614 4.147 1.00 87.94 171 THR A CA 1
ATOM 1367 C C . THR A 1 171 ? 16.318 6.323 2.804 1.00 87.94 171 THR A C 1
ATOM 1369 O O . THR A 1 171 ? 17.361 6.934 2.579 1.00 87.94 171 THR A O 1
ATOM 1372 N N . ALA A 1 172 ? 15.334 6.257 1.905 1.00 86.50 172 ALA A N 1
ATOM 1373 C CA . ALA A 1 172 ? 15.402 6.916 0.608 1.00 86.50 172 ALA A CA 1
ATOM 1374 C C . ALA A 1 172 ? 15.350 8.448 0.737 1.00 86.50 172 ALA A C 1
ATOM 1376 O O . ALA A 1 172 ? 14.541 9.008 1.477 1.00 86.50 172 ALA A O 1
ATOM 1377 N N . GLN A 1 173 ? 16.194 9.127 -0.039 1.00 82.06 173 GLN A N 1
ATOM 1378 C CA . GLN A 1 173 ? 16.182 10.580 -0.178 1.00 82.06 173 GLN A CA 1
ATOM 1379 C C . GLN A 1 173 ? 15.558 10.958 -1.520 1.00 82.06 173 GLN A C 1
ATOM 1381 O O . GLN A 1 173 ? 15.816 10.313 -2.536 1.00 82.06 173 GLN A O 1
ATOM 1386 N N . ASP A 1 174 ? 14.730 12.000 -1.518 1.00 77.25 174 ASP A N 1
ATOM 1387 C CA . ASP A 1 174 ? 14.200 12.591 -2.745 1.00 77.25 174 ASP A CA 1
ATOM 1388 C C . ASP A 1 174 ? 15.299 13.345 -3.520 1.00 77.25 174 ASP A C 1
ATOM 1390 O O . ASP A 1 174 ? 16.349 13.677 -2.965 1.00 77.25 174 ASP A O 1
ATOM 1394 N N . VAL A 1 175 ? 15.035 13.707 -4.780 1.00 74.75 175 VAL A N 1
ATOM 1395 C CA . VAL A 1 175 ? 15.932 14.542 -5.613 1.00 74.75 175 VAL A CA 1
ATOM 1396 C C . VAL A 1 175 ? 16.302 15.877 -4.955 1.00 74.75 175 VAL A C 1
ATOM 1398 O O . VAL A 1 175 ? 17.353 16.440 -5.236 1.00 74.75 175 VAL A O 1
ATOM 1401 N N . ASN A 1 176 ? 15.464 16.363 -4.038 1.00 75.12 176 ASN A N 1
ATOM 1402 C CA . ASN A 1 176 ? 15.691 17.583 -3.263 1.00 75.12 176 ASN A CA 1
ATOM 1403 C C . ASN A 1 176 ? 16.411 17.339 -1.919 1.00 75.12 176 ASN A C 1
ATOM 1405 O O . ASN A 1 176 ? 16.414 18.222 -1.063 1.00 75.12 176 ASN A O 1
ATOM 1409 N N . GLY A 1 177 ? 16.913 16.125 -1.664 1.00 76.25 177 GLY A N 1
ATOM 1410 C CA . GLY A 1 177 ? 17.520 15.721 -0.388 1.00 76.25 177 GLY A CA 1
ATOM 1411 C C . GLY A 1 177 ? 16.532 15.595 0.780 1.00 76.25 177 GLY A C 1
ATOM 1412 O O . GLY A 1 177 ? 16.933 15.340 1.913 1.00 76.25 177 GLY A O 1
ATOM 1413 N N . ARG A 1 178 ? 15.225 15.769 0.536 1.00 76.25 178 ARG A N 1
ATOM 1414 C CA . ARG A 1 178 ? 14.181 15.634 1.561 1.00 76.25 178 ARG A CA 1
ATOM 1415 C C . ARG A 1 178 ? 13.783 14.166 1.700 1.00 76.25 178 ARG A C 1
ATOM 1417 O O . ARG A 1 178 ? 13.298 13.564 0.749 1.00 76.25 178 ARG A O 1
ATOM 1424 N N . GLY A 1 179 ? 13.993 13.595 2.882 1.00 76.56 179 GLY A N 1
ATOM 1425 C CA . GLY A 1 179 ? 13.549 12.242 3.224 1.00 76.56 179 GLY A CA 1
ATOM 1426 C C . GLY A 1 179 ? 12.136 12.217 3.812 1.00 76.56 179 GLY A C 1
ATOM 1427 O O . GLY A 1 179 ? 11.601 13.240 4.250 1.00 76.56 179 GLY A O 1
ATOM 1428 N N . TYR A 1 180 ? 11.528 11.033 3.847 1.00 77.62 180 TYR A N 1
ATOM 1429 C CA . TYR A 1 180 ? 10.276 10.830 4.574 1.00 77.62 180 TYR A CA 1
ATOM 1430 C C . TYR A 1 180 ? 10.517 10.945 6.089 1.00 77.62 180 TYR A C 1
ATOM 1432 O O . TYR A 1 180 ? 11.444 10.342 6.621 1.00 77.62 180 TYR A O 1
ATOM 1440 N N . VAL A 1 181 ? 9.681 11.711 6.798 1.00 78.62 181 VAL A N 1
ATOM 1441 C CA . VAL A 1 181 ? 9.821 11.915 8.250 1.00 78.62 181 VAL A CA 1
ATOM 1442 C C . VAL A 1 181 ? 8.925 10.937 8.998 1.00 78.62 181 VAL A C 1
ATOM 1444 O O . VAL A 1 181 ? 7.700 10.972 8.848 1.00 78.62 181 VAL A O 1
ATOM 1447 N N . ASN A 1 182 ? 9.528 10.096 9.839 1.00 79.12 182 ASN A N 1
ATOM 1448 C CA . ASN A 1 182 ? 8.775 9.216 10.723 1.00 79.12 182 ASN A CA 1
ATOM 1449 C C . ASN A 1 182 ? 8.023 10.042 11.781 1.00 79.12 182 ASN A C 1
ATOM 1451 O O . ASN A 1 182 ? 8.629 10.819 12.515 1.00 79.12 182 ASN A O 1
ATOM 1455 N N . ARG A 1 183 ? 6.702 9.863 11.863 1.00 72.75 183 ARG A N 1
ATOM 1456 C CA . ARG A 1 183 ? 5.844 10.468 12.900 1.00 72.75 183 ARG A CA 1
ATOM 1457 C C . ARG A 1 183 ? 5.402 9.465 13.969 1.00 72.75 183 ARG A C 1
ATOM 1459 O O . ARG A 1 183 ? 4.595 9.804 14.829 1.00 72.75 183 ARG A O 1
ATOM 1466 N N . VAL A 1 184 ? 5.888 8.228 13.898 1.00 70.25 184 VAL A N 1
ATOM 1467 C CA . VAL A 1 184 ? 5.629 7.179 14.884 1.00 70.25 184 VAL A CA 1
ATOM 1468 C C . VAL A 1 184 ? 6.606 7.355 16.044 1.00 70.25 184 VAL A C 1
ATOM 1470 O O . VAL A 1 184 ? 7.813 7.427 15.838 1.00 70.25 184 VAL A O 1
ATOM 1473 N N . HIS A 1 185 ? 6.075 7.442 17.264 1.00 70.56 185 HIS A N 1
ATOM 1474 C CA . HIS A 1 185 ? 6.866 7.651 18.482 1.00 70.56 185 HIS A CA 1
ATOM 1475 C C . HIS A 1 185 ? 7.481 6.364 19.058 1.00 70.56 185 HIS A C 1
ATOM 1477 O O . HIS A 1 185 ? 8.297 6.439 19.970 1.00 70.56 185 HIS A O 1
ATOM 1483 N N . THR A 1 186 ? 7.080 5.196 18.559 1.00 78.12 186 THR A N 1
ATOM 1484 C CA . THR A 1 186 ? 7.570 3.880 18.983 1.00 78.12 186 THR A CA 1
ATOM 1485 C C . THR A 1 186 ? 8.421 3.237 17.894 1.00 78.12 186 THR A C 1
ATOM 1487 O O . THR A 1 186 ? 8.180 3.445 16.703 1.00 78.12 186 THR A O 1
ATOM 1490 N N . GLU A 1 187 ? 9.411 2.438 18.294 1.00 81.38 187 GLU A N 1
ATOM 1491 C CA . GLU A 1 187 ? 10.189 1.640 17.346 1.00 81.38 187 GLU A CA 1
ATOM 1492 C C . GLU A 1 187 ? 9.308 0.530 16.746 1.00 81.38 187 GLU A C 1
ATOM 1494 O O . GLU A 1 187 ? 8.688 -0.237 17.494 1.00 81.38 187 GLU A O 1
ATOM 1499 N N . PRO A 1 188 ? 9.188 0.458 15.408 1.00 83.88 188 PRO A N 1
ATOM 1500 C CA . PRO A 1 188 ? 8.366 -0.546 14.757 1.00 83.88 188 PRO A CA 1
ATOM 1501 C C . PRO A 1 188 ? 9.107 -1.876 14.584 1.00 83.88 188 PRO A C 1
ATOM 1503 O O . PRO A 1 188 ? 10.322 -1.924 14.401 1.00 83.88 188 PRO A O 1
ATOM 1506 N N . GLU A 1 189 ? 8.340 -2.961 14.549 1.00 88.56 189 GLU A N 1
ATOM 1507 C CA . GLU A 1 189 ? 8.813 -4.276 14.116 1.00 88.56 189 GLU A CA 1
ATOM 1508 C C . GLU A 1 189 ? 8.623 -4.398 12.596 1.00 88.56 189 GLU A C 1
ATOM 1510 O O . GLU A 1 189 ? 7.514 -4.215 12.086 1.00 88.56 189 GLU A O 1
ATOM 1515 N N . TRP A 1 190 ? 9.690 -4.689 11.852 1.00 86.12 190 TRP A N 1
ATOM 1516 C CA . TRP A 1 190 ? 9.646 -4.741 10.387 1.00 86.12 190 TRP A CA 1
ATOM 1517 C C . TRP A 1 190 ? 9.160 -6.102 9.875 1.00 86.12 190 TRP A C 1
ATOM 1519 O O . TRP A 1 190 ? 9.752 -7.133 10.186 1.00 86.12 190 TRP A O 1
ATOM 1529 N N . VAL A 1 191 ? 8.109 -6.102 9.049 1.00 84.69 191 VAL A N 1
ATOM 1530 C CA . VAL A 1 191 ? 7.492 -7.315 8.476 1.00 84.69 191 VAL A CA 1
ATOM 1531 C C . VAL A 1 191 ? 7.474 -7.306 6.941 1.00 84.69 191 VAL A C 1
ATOM 1533 O O . VAL A 1 191 ? 7.546 -6.243 6.317 1.00 84.69 191 VAL A O 1
ATOM 1536 N N . CYS A 1 192 ? 7.381 -8.494 6.333 1.00 65.25 192 CYS A N 1
ATOM 1537 C CA . CYS A 1 192 ? 7.307 -8.729 4.881 1.00 65.25 192 CYS A CA 1
ATOM 1538 C C . CYS A 1 192 ? 5.977 -9.379 4.466 1.00 65.25 192 CYS A C 1
ATOM 1540 O O . CYS A 1 192 ? 5.391 -10.106 5.299 1.00 65.25 192 CYS A O 1
#

pLDDT: mean 70.4, std 18.09, range [32.34, 90.19]

Sequence (192 aa):
DVGGGSIANDTRYSLTRIPLRWMVRECFKADTGIMFDAARLFELGRDPATLHPAAAHTAGRHRAHRGLCMKRPICRAHGFVPRAALHCEPRERPAPGIEEKKDLYDALAPMYDQLSLSWILEVLPFSFRTQRRDDTWQTQFRFVLFCRAVAAQKLATSTVKVHRTVQTRLTAQDVNGRGYVNRVHTEPEWVC

Radius of gyration: 23.57 Å; chains: 1; bounding box: 49×62×60 Å

Organism: NCBI:txid153505

Foldseek 3Di:
DADDDLDDPPDLAALNLVNVLVVLLVCQVVVVVDDDDQVVCVSSVHHPCVSHPCSVVCVPDPPPPPDDDDDDDDDDDDDDPPPPDPPPPVPPRRPPPVNVVNLLRNLVDDDRDPCPVVVVQQQDWDWDWDQDPVRDIDTDTDRNVVPPCPPPPPPVDDAAEDECSVVSQQPDADPVRDGDDDPDPGDHDYDD

Secondary structure (DSSP, 8-state):
--S--SS-TT-S--TTHHHHHHHHHHHHHTT------HHHHHHTT--HHHH-TTHHHHTT------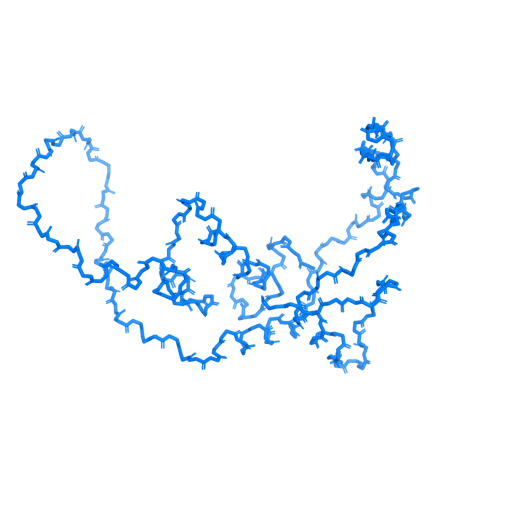----PPP------------------PPPPTTHHHHHHHHHHHSPP----TTHHHHHSSEEEEEEE-TTS-EEEEEEEGGGG-S-------S-PPEEEHHHHHHHH-B-TTSPBPPP--SSPPEEE-